Protein 6AJP (pdb70)

CATH classification: 3.40.470.10

B-factor: mean 21.88, std 8.66, range [8.85, 55.65]

Sequence (206 aa):
AGAQDFVPHTADLAELAAAAGECRGCGLYRDATQAVFGAGGRSARIMMIGEQPGDKEDLAGLPFVGPAGRLLDRALEAADIDRDALYVTNAVKHFKFTRAAGGKRRIHKTPSRTEVVACRPWLIAEMTSVEPDVVVLLGATAAKALLGNDFRVTQHRGEVLHVDDVPGDPALVATVHPSSLLRGPKEERESAFAGLVDDLRVAADV

InterPro domains:
  IPR005122 Uracil-DNA glycosylase-like [PF03167] (38-202)
  IPR005122 Uracil-DNA glycosylase-like [SM00986] (38-202)
  IPR005273 Uracil-DNA glycosylase family 4 [TIGR00758] (24-192)
  IPR005273 Uracil-DNA glycosylase family 4 [TIGR03914] (10-203)
  IPR036895 Uracil-DNA glycosylase-like domain superfamily [G3DSA:3.40.470.10] (13-208)
  IPR036895 Uracil-DNA glycosylase-like domain superfamily [SSF52141] (13-207)
  IPR051536 Uracil-DNA glycosylase family, Type-4/5 [PTHR33693] (11-205)

Radius of gyration: 15.94 Å; Cα contacts (8 Å, |Δi|>4): 419; chains: 1; bounding box: 37×35×48 Å

Organism: Mycolicibacterium smegmatis (strain ATCC 700084 / mc(2)155) (NCBI:txid246196)

Nearest PDB structures (foldseek):
  8iip-assembly1_A  TM=1.004E+00  e=6.681E-43  Mycolicibacterium smegmatis MC2 155
  8iin-assembly1_A  TM=1.004E+00  e=6.681E-43  Mycolicibacterium smegmatis MC2 155
  8iit-assembly1_A  TM=1.004E+00  e=2.772E-42  Mycolicibacterium smegmatis MC2 155
  8iir-assembly1_A  TM=1.004E+00  e=3.551E-42  Mycolicibacterium smegmatis MC2 155
  6ajs-assembly1_A  TM=1.004E+00  e=9.555E-42  Mycolicibacterium smegmatis MC2 155

Solvent-accessible surface area: 10103 Å² total; per-residue (Å²): 130,33,1,102,143,58,22,46,196,56,34,61,24,73,96,0,36,68,22,1,46,127,14,144,18,36,47,19,62,176,114,12,80,71,16,1,13,16,34,42,36,119,116,8,110,6,0,0,0,0,26,19,1,21,25,112,17,0,116,53,25,93,1,13,56,2,61,17,1,148,14,0,57,131,0,2,135,59,10,137,17,90,68,131,59,2,0,3,1,4,0,1,4,19,3,34,53,63,156,65,112,81,40,195,131,18,80,92,97,91,8,48,80,107,27,6,62,12,13,68,17,2,0,60,14,0,3,69,5,5,136,11,75,0,0,0,0,0,8,52,18,0,0,43,3,15,33,29,86,105,26,118,15,118,117,62,74,44,72,73,36,102,42,148,123,9,43,77,82,5,3,0,0,0,0,26,32,0,45,67,5,74,186,46,82,124,120,115,65,97,66,35,31,53,19,0,18,64,5,0,103,43,0,29,117,85

Structure (mmCIF, N/CA/C/O backbone):
data_6AJP
#
_entry.id   6AJP
#
_cell.length_a   36.436
_cell.length_b   51.209
_cell.length_c   54.533
_cell.angle_alpha   90.00
_cell.angle_beta   104.98
_cell.angle_gamma   90.00
#
_symmetry.space_group_name_H-M   'P 1 21 1'
#
loop_
_entity.id
_entity.type
_entity.pdbx_description
1 polymer 'Uracil DNA glycosylase superfamily protein'
2 non-polymer "2'-DEOXYURIDINE-5'-MONOPHOSPHATE"
3 non-polymer 'IRON/SULFUR CLUSTER'
4 water water
#
loop_
_atom_site.group_PDB
_atom_site.id
_atom_site.type_symbol
_atom_site.label_atom_id
_atom_site.label_alt_id
_atom_site.label_comp_id
_atom_site.label_asym_id
_atom_site.label_entity_id
_atom_site.label_seq_id
_atom_site.pdbx_PDB_ins_code
_atom_site.Cartn_x
_atom_site.Cartn_y
_atom_site.Cartn_z
_atom_site.occupancy
_atom_site.B_iso_or_equiv
_atom_site.auth_seq_id
_atom_site.auth_comp_id
_atom_site.auth_asym_id
_atom_site.auth_atom_id
_atom_site.pdbx_PDB_model_num
ATOM 1 N N . ALA A 1 22 ? -16.268 5.448 -27.815 1.00 29.78 2 ALA A N 1
ATOM 2 C CA . ALA A 1 22 ? -16.435 5.619 -26.367 1.00 20.68 2 ALA A CA 1
ATOM 3 C C . ALA A 1 22 ? -15.578 4.652 -25.533 1.00 20.54 2 ALA A C 1
ATOM 4 O O . ALA A 1 22 ? -15.646 3.426 -25.696 1.00 21.00 2 ALA A O 1
ATOM 10 N N . GLY A 1 23 ? -14.796 5.219 -24.624 1.00 16.41 3 GLY A N 1
ATOM 11 C CA . GLY A 1 23 ? -14.035 4.396 -23.696 1.00 14.39 3 GLY A CA 1
ATOM 12 C C . GLY A 1 23 ? -13.142 3.406 -24.395 1.00 14.99 3 GLY A C 1
ATOM 13 O O . GLY A 1 23 ? -12.402 3.745 -25.326 1.00 15.98 3 GLY A O 1
ATOM 17 N N . ALA A 1 24 ? -13.158 2.162 -23.901 1.00 14.25 4 ALA A N 1
ATOM 18 C CA . ALA A 1 24 ? -12.283 1.120 -24.411 1.00 14.66 4 ALA A CA 1
ATOM 19 C C . ALA A 1 24 ? -12.753 0.511 -25.724 1.00 13.39 4 ALA A C 1
ATOM 20 O O . ALA A 1 24 ? -12.066 -0.348 -26.255 1.00 14.54 4 ALA A O 1
ATOM 27 N N . GLN A 1 25 ? -13.923 0.890 -26.259 1.00 15.14 5 GLN A N 1
ATOM 28 C CA . GLN A 1 25 ? -14.531 0.081 -27.319 1.00 15.53 5 GLN A CA 1
ATOM 29 C C . GLN A 1 25 ? -13.619 -0.163 -28.522 1.00 15.77 5 GLN A C 1
ATOM 30 O O . GLN A 1 25 ? -13.558 -1.284 -29.033 1.00 19.05 5 GLN A O 1
ATOM 44 N N . ASP A 1 26 ? -12.889 0.842 -28.998 1.00 16.19 6 ASP A N 1
ATOM 45 C CA . ASP A 1 26 ? -12.099 0.606 -30.208 1.00 19.04 6 ASP A CA 1
ATOM 46 C C . ASP A 1 26 ? -10.832 -0.183 -29.941 1.00 18.46 6 ASP A C 1
ATOM 47 O O . ASP A 1 26 ? -10.172 -0.622 -30.892 1.00 19.53 6 ASP A O 1
ATOM 56 N N . PHE A 1 27 ? -10.467 -0.369 -28.670 1.00 15.09 7 PHE A N 1
ATOM 57 C CA . PHE A 1 27 ? -9.309 -1.152 -28.295 1.00 14.48 7 PHE A CA 1
ATOM 58 C C . PHE A 1 27 ? -9.629 -2.635 -28.197 1.00 13.99 7 PHE A C 1
ATOM 59 O O . PHE A 1 27 ? -8.705 -3.437 -28.133 1.00 16.27 7 PHE A O 1
ATOM 76 N N . VAL A 1 28 ? -10.913 -3.003 -28.192 1.00 15.27 8 VAL A N 1
ATOM 77 C CA . VAL A 1 28 ? -11.334 -4.398 -28.050 1.00 15.52 8 VAL A CA 1
ATOM 78 C C . VAL A 1 28 ? -11.304 -5.057 -29.424 1.00 16.87 8 VAL A C 1
ATOM 79 O O . VAL A 1 28 ? -12.035 -4.613 -30.320 1.00 20.51 8 VAL A O 1
ATOM 92 N N . PRO A 1 29 ? -10.498 -6.098 -29.629 1.00 18.08 9 PRO A N 1
ATOM 93 C CA . PRO A 1 29 ? -10.475 -6.770 -30.933 1.00 20.96 9 PRO A CA 1
ATOM 94 C C . PRO A 1 29 ? -11.707 -7.634 -31.140 1.00 22.27 9 PRO A C 1
ATOM 95 O O . PRO A 1 29 ? -12.406 -7.998 -30.193 1.00 23.33 9 PRO A O 1
ATOM 106 N N . HIS A 1 30 ? -11.975 -7.952 -32.413 1.00 26.16 10 HIS A N 1
ATOM 107 C CA . HIS A 1 30 ? -13.091 -8.833 -32.764 1.00 29.34 10 HIS A CA 1
ATOM 108 C C . HIS A 1 30 ? -12.601 -10.272 -32.663 1.00 31.56 10 HIS A C 1
ATOM 109 O O . HIS A 1 30 ? -12.265 -10.938 -33.647 1.00 33.50 10 HIS A O 1
ATOM 123 N N . THR A 1 31 ? -12.526 -10.743 -31.431 1.00 26.07 11 THR A N 1
ATOM 124 C CA . THR A 1 31 ? -12.194 -12.127 -31.152 1.00 24.09 11 THR A CA 1
ATOM 125 C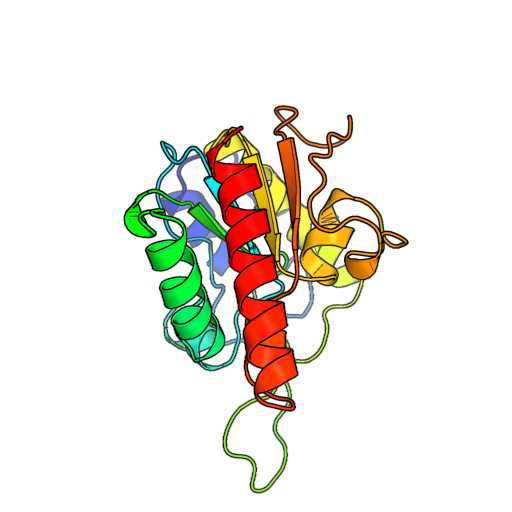 C . THR A 1 31 ? -12.617 -12.406 -29.726 1.00 27.05 11 THR A C 1
ATOM 126 O O . THR A 1 31 ? -12.631 -11.498 -28.883 1.00 28.16 11 THR A O 1
ATOM 137 N N . ALA A 1 32 ? -12.935 -13.666 -29.459 1.00 24.88 12 ALA A N 1
ATOM 138 C CA . ALA A 1 32 ? -13.270 -14.126 -28.113 1.00 18.31 12 ALA A CA 1
ATOM 139 C C . ALA A 1 32 ? -12.141 -14.893 -27.440 1.00 22.15 12 ALA A C 1
ATOM 140 O O . ALA A 1 32 ? -12.303 -15.338 -26.299 1.00 22.66 12 ALA A O 1
ATOM 147 N N . ASP A 1 33 ? -10.991 -15.064 -28.101 1.00 18.99 13 ASP A N 1
ATOM 148 C CA . ASP A 1 33 ? -9.854 -15.723 -27.489 1.00 21.81 13 ASP A CA 1
ATOM 149 C C . ASP A 1 33 ? -9.384 -14.858 -26.321 1.00 19.16 13 ASP A C 1
ATOM 150 O O . ASP A 1 33 ? -9.087 -13.667 -26.488 1.00 18.04 13 ASP A O 1
ATOM 159 N N . LEU A 1 34 ? -9.353 -15.447 -25.129 1.00 19.61 14 LEU A N 1
ATOM 160 C CA . LEU A 1 34 ? -9.025 -14.671 -23.943 1.00 18.84 14 LEU A CA 1
ATOM 161 C C . LEU A 1 34 ? -7.574 -14.234 -23.971 1.00 19.28 14 LEU A C 1
ATOM 162 O O . LEU A 1 34 ? -7.233 -13.166 -23.446 1.00 17.35 14 LEU A O 1
ATOM 178 N N . ALA A 1 35 ? -6.696 -15.045 -24.557 1.00 21.02 15 ALA A N 1
ATOM 179 C CA . ALA A 1 35 ? -5.304 -14.640 -24.671 1.00 19.97 15 ALA A CA 1
ATOM 180 C C . ALA A 1 35 ? -5.160 -13.416 -25.567 1.00 17.57 15 ALA A C 1
ATOM 181 O O . ALA A 1 35 ? -4.403 -12.496 -25.238 1.00 19.21 15 ALA A O 1
ATOM 188 N N . GLU A 1 36 ? -5.868 -13.383 -26.685 1.00 18.38 16 GLU A N 1
ATOM 189 C CA . GLU A 1 36 ? -5.819 -12.221 -27.563 1.00 18.69 16 GLU A CA 1
ATOM 190 C C . GLU A 1 36 ? -6.485 -11.014 -26.921 1.00 18.45 16 GLU A C 1
ATOM 191 O O . GLU A 1 36 ? -6.015 -9.875 -27.076 1.00 18.63 16 GLU A O 1
ATOM 203 N N . LEU A 1 37 ? -7.603 -11.230 -26.216 1.00 16.16 17 LEU A N 1
ATOM 204 C CA . LEU A 1 37 ? -8.260 -10.116 -25.540 1.00 15.84 17 LEU A CA 1
ATOM 205 C C . LEU A 1 37 ? -7.339 -9.540 -24.494 1.00 13.46 17 LEU A C 1
ATOM 206 O O . LEU A 1 37 ? -7.186 -8.323 -24.397 1.00 14.40 17 LEU A O 1
ATOM 222 N N . ALA A 1 38 ? -6.695 -10.396 -23.720 1.00 13.67 18 ALA A N 1
ATOM 223 C CA . ALA A 1 38 ? -5.805 -9.921 -22.664 1.00 15.03 18 ALA A CA 1
ATOM 224 C C . ALA A 1 38 ? -4.614 -9.143 -23.237 1.00 16.63 18 ALA A C 1
ATOM 225 O O . ALA A 1 38 ? -4.239 -8.090 -22.705 1.00 15.65 18 ALA A O 1
ATOM 232 N N . ALA A 1 39 ? -4.034 -9.625 -24.340 1.00 17.30 19 ALA A N 1
ATOM 233 C CA . ALA A 1 39 ? -2.923 -8.902 -24.952 1.00 16.19 19 ALA A CA 1
ATOM 234 C C . ALA A 1 39 ? -3.375 -7.542 -25.463 1.00 17.33 19 ALA A C 1
ATOM 235 O O . ALA A 1 39 ? -2.658 -6.538 -25.321 1.00 18.17 19 ALA A O 1
ATOM 242 N N . ALA A 1 40 ? -4.569 -7.477 -26.047 1.00 15.55 20 ALA A N 1
ATOM 243 C CA . ALA A 1 40 ? -5.107 -6.210 -26.521 1.00 16.23 20 ALA A CA 1
ATOM 244 C C . ALA A 1 40 ? -5.363 -5.240 -25.365 1.00 15.10 20 ALA A C 1
ATOM 245 O O . ALA A 1 40 ? -5.153 -4.027 -25.509 1.00 15.32 20 ALA A O 1
ATOM 252 N N . ALA A 1 41 ? -5.830 -5.746 -24.205 1.00 14.39 21 ALA A N 1
ATOM 253 C CA . ALA A 1 41 ? -6.090 -4.878 -23.068 1.00 14.86 21 ALA A CA 1
ATOM 254 C C . ALA A 1 41 ? -4.811 -4.245 -22.567 1.00 13.76 21 ALA A C 1
ATOM 255 O O . ALA A 1 41 ? -4.837 -3.136 -22.034 1.00 13.04 21 ALA A O 1
ATOM 262 N N . GLY A 1 42 ? -3.673 -4.920 -22.770 1.00 14.29 22 GLY A N 1
ATOM 263 C CA . GLY A 1 42 ? -2.392 -4.321 -22.448 1.00 15.08 22 GLY A CA 1
ATOM 264 C C . GLY A 1 42 ? -2.122 -3.029 -23.187 1.00 16.05 22 GLY A C 1
ATOM 265 O O . GLY A 1 42 ? -1.395 -2.165 -22.692 1.00 21.18 22 GLY A O 1
ATOM 269 N N . GLU A 1 43 ? -2.716 -2.864 -24.363 1.00 15.17 23 GLU A N 1
ATOM 270 C CA . GLU A 1 43 ? -2.564 -1.672 -25.177 1.00 15.75 23 GLU A CA 1
ATOM 271 C C . GLU A 1 43 ? -3.695 -0.679 -24.995 1.00 15.31 23 GLU A C 1
ATOM 272 O O . GLU A 1 43 ? -3.716 0.336 -25.675 1.00 16.69 23 GLU A O 1
ATOM 284 N N . CYS A 1 44 ? -4.664 -0.947 -24.119 1.00 13.51 24 CYS A N 1
ATOM 285 C CA . CYS A 1 44 ? -5.815 -0.073 -23.985 1.0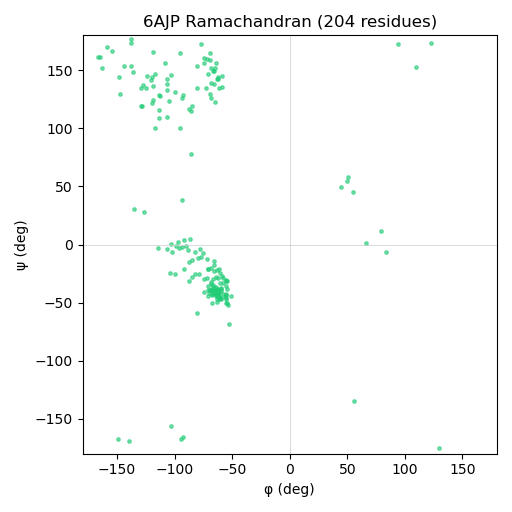0 12.55 24 CYS A CA 1
ATOM 286 C C . CYS A 1 44 ? -5.420 1.273 -23.386 1.00 12.44 24 CYS A C 1
ATOM 287 O O . CYS A 1 44 ? -4.636 1.357 -22.440 1.00 13.92 24 CYS A O 1
ATOM 294 N N . ARG A 1 45 ? -6.017 2.337 -23.936 1.00 11.65 25 ARG A N 1
ATOM 295 C CA . ARG A 1 45 ? -5.930 3.676 -23.385 1.00 13.95 25 ARG A CA 1
ATOM 296 C C . ARG A 1 45 ? -7.335 4.252 -23.193 1.00 15.82 25 ARG A C 1
ATOM 297 O O . ARG A 1 45 ? -7.530 5.474 -23.245 1.00 16.72 25 ARG A O 1
ATOM 318 N N . GLY A 1 46 ? -8.330 3.384 -22.981 1.00 13.00 26 GLY A N 1
ATOM 319 C CA . GLY A 1 46 ? -9.730 3.777 -22.953 1.00 15.35 26 GLY A CA 1
ATOM 320 C C . GLY A 1 46 ? -10.094 4.782 -21.883 1.00 14.00 26 GLY A C 1
ATOM 321 O O . GLY A 1 46 ? -11.130 5.452 -22.009 1.00 17.20 26 GLY A O 1
ATOM 325 N N . CYS A 1 47 ? -9.326 4.848 -20.808 1.00 13.08 27 CYS A N 1
ATOM 326 C CA . CYS A 1 47 ? -9.425 5.893 -19.797 1.00 13.39 27 CYS A CA 1
ATOM 327 C C . CYS A 1 47 ? -8.005 6.284 -19.370 1.00 14.27 27 CYS A C 1
ATOM 328 O O . CYS A 1 47 ? -7.013 5.876 -19.985 1.00 16.14 27 CYS A O 1
ATOM 335 N N . GLY A 1 48 ? -7.909 7.061 -18.308 1.00 14.49 28 GLY A N 1
ATOM 336 C CA . GLY A 1 48 ? -6.598 7.537 -17.849 1.00 15.45 28 GLY A CA 1
ATOM 337 C C . GLY A 1 48 ? -5.809 6.537 -17.042 1.00 15.06 28 GLY A C 1
ATOM 338 O O . GLY A 1 48 ? -4.617 6.749 -16.789 1.00 15.16 28 GLY A O 1
ATOM 342 N N . LEU A 1 49 ? -6.432 5.438 -16.627 1.00 13.47 29 LEU A N 1
ATOM 343 C CA . LEU A 1 49 ? -5.822 4.583 -15.608 1.00 13.07 29 LEU A CA 1
ATOM 344 C C . LEU A 1 49 ? -4.614 3.807 -16.108 1.00 13.49 29 LEU A C 1
ATOM 345 O O . LEU A 1 49 ? -3.790 3.390 -15.294 1.00 12.97 29 LEU A O 1
ATOM 361 N N . TYR A 1 50 ? -4.477 3.612 -17.414 1.00 12.92 30 TYR A N 1
ATOM 362 C CA . TYR A 1 50 ? -3.320 2.884 -17.905 1.00 13.47 30 TYR A CA 1
ATOM 363 C C . TYR A 1 50 ? -2.017 3.616 -17.596 1.00 13.94 30 TYR A C 1
ATOM 364 O O . TYR A 1 50 ? -0.956 2.982 -17.564 1.00 14.63 30 TYR A O 1
ATOM 382 N N . ARG A 1 51 ? -2.055 4.935 -17.358 1.00 14.47 31 ARG A N 1
ATOM 383 C CA . ARG A 1 51 ? -0.807 5.698 -17.316 1.00 15.45 31 ARG A CA 1
ATOM 384 C C . ARG A 1 51 ? 0.039 5.310 -16.117 1.00 16.18 31 ARG A C 1
ATOM 385 O O . ARG A 1 51 ? 1.241 5.076 -16.243 1.00 17.79 31 ARG A O 1
ATOM 406 N N . ASP A 1 52 ? -0.539 5.287 -14.941 1.00 14.02 32 ASP A N 1
ATOM 407 C CA . ASP A 1 52 ? 0.240 5.052 -13.739 1.00 15.05 32 ASP A CA 1
ATOM 408 C C . ASP A 1 52 ? 0.319 3.594 -13.340 1.00 15.43 32 ASP A C 1
ATOM 409 O O . ASP A 1 52 ? 1.204 3.230 -12.574 1.00 15.67 32 ASP A O 1
ATOM 418 N N . ALA A 1 53 ? -0.598 2.747 -13.795 1.00 13.41 33 ALA A N 1
ATOM 419 C CA . ALA A 1 53 ? -0.568 1.337 -13.470 1.00 13.27 33 ALA A CA 1
ATOM 420 C C . ALA A 1 53 ? 0.611 0.676 -14.173 1.00 12.43 33 ALA A C 1
ATOM 421 O O . ALA A 1 53 ? 1.130 1.168 -15.183 1.00 16.14 33 ALA A O 1
ATOM 428 N N . THR A 1 54 ? 1.010 -0.471 -13.645 1.00 11.48 34 THR A N 1
ATOM 429 C CA . THR A 1 54 ? 2.122 -1.208 -14.250 1.00 12.10 34 THR A CA 1
ATOM 430 C C . THR A 1 54 ? 1.700 -1.883 -15.535 1.00 14.93 34 THR A C 1
ATOM 431 O O . THR A 1 54 ? 2.454 -1.897 -16.514 1.00 16.00 34 THR A O 1
ATOM 442 N N . GLN A 1 55 ? 0.507 -2.455 -15.558 1.00 12.91 35 GLN A N 1
ATOM 443 C CA . GLN A 1 55 ? 0.027 -3.248 -16.673 1.00 12.02 35 GLN A CA 1
ATOM 444 C C . GLN A 1 55 ? -1.467 -3.444 -16.495 1.00 12.18 35 GLN A C 1
ATOM 445 O O . GLN A 1 55 ? -1.980 -3.280 -15.396 1.00 11.29 35 GLN A O 1
ATOM 459 N N . ALA A 1 56 ? -2.151 -3.809 -17.562 1.00 12.92 36 ALA A N 1
ATOM 460 C CA . ALA A 1 56 ? -3.529 -4.262 -17.424 1.00 10.94 36 ALA A CA 1
ATOM 461 C C . ALA A 1 56 ? -3.556 -5.623 -16.750 1.00 12.51 36 ALA A C 1
ATOM 462 O O . ALA A 1 56 ? -2.655 -6.446 -16.940 1.00 15.46 36 ALA A O 1
ATOM 469 N N . VAL A 1 57 ? -4.595 -5.873 -15.971 1.00 11.52 37 VAL A N 1
ATOM 470 C CA . VAL A 1 57 ? -4.811 -7.166 -15.351 1.00 11.99 37 VAL A CA 1
ATOM 471 C C . VAL A 1 57 ? -6.118 -7.696 -15.920 1.00 11.05 37 VAL A C 1
ATOM 472 O O . VAL A 1 57 ? -7.217 -7.264 -15.526 1.00 11.26 37 VAL A O 1
ATOM 485 N N . PHE A 1 58 ? -6.018 -8.583 -16.889 1.00 11.06 38 PHE A N 1
ATOM 486 C CA . PHE A 1 58 ? -7.183 -9.220 -17.456 1.00 12.83 38 PHE A CA 1
ATOM 487 C C . PHE A 1 58 ? -7.695 -10.307 -16.529 1.00 12.57 38 PHE A C 1
ATOM 488 O O . PHE A 1 58 ? -7.077 -10.683 -15.547 1.00 14.24 38 PHE A O 1
ATOM 505 N N . GLY A 1 59 ? -8.855 -10.856 -16.869 1.00 14.32 39 GLY A N 1
ATOM 506 C CA . GLY A 1 59 ? -9.375 -11.963 -16.107 1.00 13.35 39 GLY A CA 1
ATOM 507 C C . GLY A 1 59 ? -8.559 -13.224 -16.289 1.00 13.78 39 GLY A C 1
ATOM 508 O O . GLY A 1 59 ? -7.722 -13.319 -17.200 1.00 15.98 39 GLY A O 1
ATOM 512 N N . ALA A 1 60 ? -8.782 -14.178 -15.380 1.00 14.11 40 ALA A N 1
ATOM 513 C CA . ALA A 1 60 ? -8.058 -15.439 -15.317 1.00 16.38 40 ALA A CA 1
ATOM 514 C C . ALA A 1 60 ? -9.047 -16.588 -15.254 1.00 15.06 40 ALA A C 1
ATOM 515 O O . ALA A 1 60 ? -10.008 -16.559 -14.477 1.00 13.80 40 ALA A O 1
ATOM 522 N N . GLY A 1 61 ? -8.784 -17.611 -16.050 1.00 16.96 41 GLY A N 1
ATOM 523 C CA . GLY A 1 61 ? -9.649 -18.749 -16.212 1.00 17.53 41 GLY A CA 1
ATOM 524 C C . GLY A 1 61 ? -9.897 -19.007 -17.672 1.00 17.64 41 GLY A C 1
ATOM 525 O O . GLY A 1 61 ? -9.363 -18.338 -18.558 1.00 19.81 41 GLY A O 1
ATOM 529 N N . GLY A 1 62 ? -10.767 -19.982 -17.931 1.00 16.84 42 GLY A N 1
ATOM 530 C CA . GLY A 1 62 ? -11.051 -20.415 -19.277 1.00 20.08 42 GLY A CA 1
ATOM 531 C C . GLY A 1 62 ? -12.499 -20.232 -19.698 1.00 17.37 42 GLY A C 1
ATOM 532 O O . GLY A 1 62 ? -13.409 -20.015 -18.879 1.00 17.07 42 GLY A O 1
ATOM 536 N N . ARG A 1 63 ? -12.718 -20.344 -20.998 1.00 16.83 43 ARG A N 1
ATOM 537 C CA . ARG A 1 63 ? -14.020 -20.064 -21.559 1.00 16.99 43 ARG A CA 1
ATOM 538 C C . ARG A 1 63 ? -15.065 -21.152 -21.305 1.00 16.34 43 ARG A C 1
ATOM 539 O O . ARG A 1 63 ? -16.249 -20.927 -21.615 1.00 19.32 43 ARG A O 1
ATOM 560 N N . SER A 1 64 ? -14.667 -22.285 -20.738 1.00 17.26 44 SER A N 1
ATOM 561 C CA . SER A 1 64 ? -15.644 -23.290 -20.334 1.00 21.92 44 SER A CA 1
ATOM 562 C C . SER A 1 64 ? -16.267 -22.979 -18.988 1.00 20.83 44 SER A C 1
ATOM 563 O O . SER A 1 64 ? -17.200 -23.670 -18.580 1.00 21.34 44 SER A O 1
ATOM 571 N N . ALA A 1 65 ? -15.783 -21.961 -18.290 1.00 17.19 45 ALA A N 1
ATOM 572 C CA . ALA A 1 65 ? -16.276 -21.671 -16.955 1.00 16.25 45 ALA A CA 1
ATOM 573 C C . ALA A 1 65 ? -17.773 -21.395 -16.974 1.00 15.06 45 ALA A C 1
ATOM 574 O O . ALA A 1 65 ? -18.287 -20.675 -17.823 1.00 16.96 45 ALA A O 1
ATOM 581 N N . ARG A 1 66 ? -18.455 -21.989 -16.003 1.00 15.05 46 ARG A N 1
ATOM 582 C CA . ARG A 1 66 ? -19.872 -21.743 -15.775 1.00 16.77 46 ARG A CA 1
ATOM 583 C C . ARG A 1 66 ? -20.118 -20.514 -14.907 1.00 15.91 46 ARG A C 1
ATOM 584 O O . ARG A 1 66 ? -21.195 -19.893 -15.008 1.00 14.43 46 ARG A O 1
ATOM 605 N N . ILE A 1 67 ? -19.176 -20.183 -14.034 1.00 14.42 47 ILE A N 1
ATOM 606 C CA . ILE A 1 67 ? -19.324 -19.115 -13.063 1.00 13.13 47 ILE A CA 1
ATOM 607 C C . ILE A 1 67 ? -18.252 -18.086 -13.362 1.00 13.10 47 ILE A C 1
ATOM 608 O O . ILE A 1 67 ? -17.063 -18.433 -13.424 1.00 13.87 47 ILE A O 1
ATOM 624 N N . MET A 1 68 ? -18.665 -16.844 -13.573 1.00 12.66 48 MET A N 1
ATOM 625 C CA . MET A 1 68 ? -17.760 -15.722 -13.683 1.00 12.68 48 MET A CA 1
ATOM 626 C C . MET A 1 68 ? -17.874 -14.907 -12.422 1.00 13.01 48 MET A C 1
ATOM 627 O O . MET A 1 68 ? -18.971 -14.742 -11.898 1.00 13.64 48 MET A O 1
ATOM 641 N N . MET A 1 69 ? -16.768 -14.377 -11.934 1.00 12.16 49 MET A N 1
ATOM 642 C CA . MET A 1 69 ? -16.772 -13.557 -10.747 1.00 13.11 49 MET A CA 1
ATOM 643 C C . MET A 1 69 ? -16.060 -12.266 -11.106 1.00 12.35 49 MET A C 1
ATOM 644 O O . MET A 1 69 ? -15.015 -12.306 -11.772 1.00 13.29 49 MET A O 1
ATOM 658 N N . ILE A 1 70 ? -16.611 -11.130 -10.670 1.00 11.62 50 ILE A N 1
ATOM 659 C CA . ILE A 1 70 ? -16.114 -9.797 -11.024 1.00 10.38 50 ILE A CA 1
ATOM 660 C C . ILE A 1 70 ? -15.908 -8.980 -9.758 1.00 9.90 50 ILE A C 1
ATOM 661 O O . ILE A 1 70 ? -16.882 -8.719 -9.031 1.00 10.90 50 ILE A O 1
ATOM 677 N N . GLY A 1 71 ? -14.674 -8.559 -9.509 1.00 10.59 51 GLY A N 1
ATOM 678 C CA . GLY A 1 71 ? -14.350 -7.566 -8.502 1.00 10.17 51 GLY A CA 1
ATOM 679 C C . GLY A 1 71 ? -14.304 -6.157 -9.054 1.00 8.89 51 GLY A C 1
ATOM 680 O O . GLY A 1 71 ? -14.759 -5.872 -10.154 1.00 10.14 51 GLY A O 1
ATOM 684 N N . GLU A 1 72 ? -13.725 -5.251 -8.258 1.00 9.37 52 GLU A N 1
ATOM 685 C CA . GLU A 1 72 ? -13.661 -3.850 -8.627 1.00 9.21 52 GLU A CA 1
ATOM 686 C C . GLU A 1 72 ? -12.515 -3.567 -9.603 1.00 10.13 52 GLU A C 1
ATOM 687 O O . GLU A 1 72 ? -12.740 -3.021 -10.690 1.00 9.86 52 GLU A O 1
ATOM 699 N N . GLN A 1 73 ? -11.277 -3.868 -9.192 1.00 10.00 53 GLN A N 1
ATOM 700 C CA . GLN A 1 73 ? -10.065 -3.545 -9.928 1.00 11.12 53 GLN A CA 1
ATOM 701 C C . GLN A 1 73 ? -8.933 -4.365 -9.353 1.00 11.47 53 GLN A C 1
ATOM 702 O O . GLN A 1 73 ? -9.011 -4.811 -8.204 1.00 11.96 53 GLN A O 1
ATOM 716 N N . PRO A 1 74 ? -7.832 -4.518 -10.088 1.00 12.05 54 PRO A N 1
ATOM 717 C CA . PRO A 1 74 ? -6.634 -5.079 -9.463 1.00 11.81 54 PRO A CA 1
ATOM 718 C C . PRO A 1 74 ? -6.144 -4.172 -8.357 1.00 12.36 54 PRO A C 1
ATOM 719 O O . PRO A 1 74 ? -6.245 -2.954 -8.457 1.00 14.39 54 PRO A O 1
ATOM 730 N N . GLY A 1 75 ? -5.653 -4.763 -7.270 1.00 13.29 55 GLY A N 1
ATOM 731 C CA . GLY A 1 75 ? -4.958 -4.017 -6.247 1.00 12.56 55 GLY A CA 1
ATOM 732 C C . GLY A 1 75 ? -3.451 -4.028 -6.465 1.00 12.87 55 GLY A C 1
ATOM 733 O O . GLY A 1 75 ? -2.947 -4.367 -7.532 1.00 12.23 55 GLY A O 1
ATOM 737 N N . ASP A 1 76 ? -2.728 -3.598 -5.426 1.00 14.02 56 ASP A N 1
ATOM 738 C CA . ASP A 1 76 ? -1.270 -3.497 -5.485 1.00 14.05 56 ASP A CA 1
ATOM 739 C C . ASP A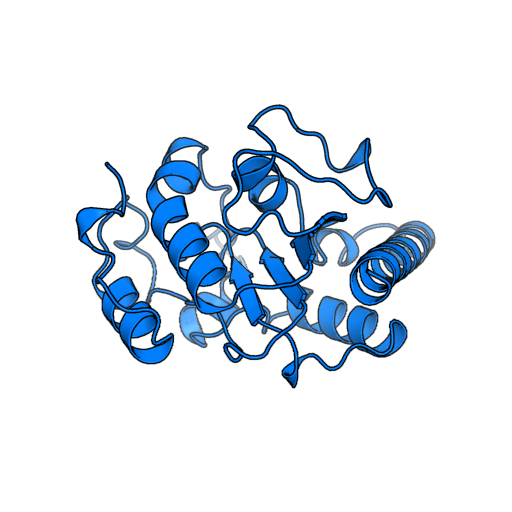 1 76 ? -0.633 -4.819 -5.918 1.00 13.37 56 ASP A C 1
ATOM 740 O O . ASP A 1 76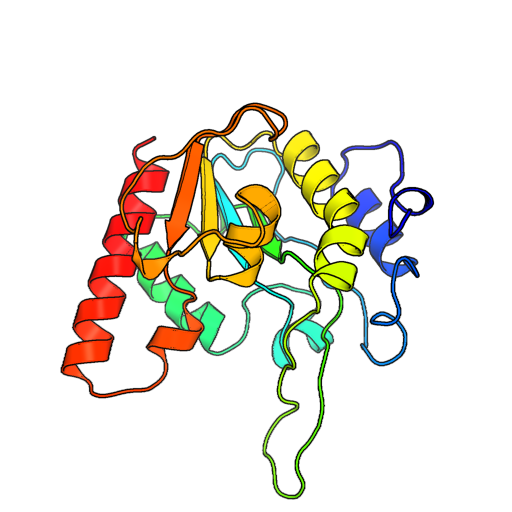 ? 0.194 -4.865 -6.847 1.00 14.71 56 ASP A O 1
ATOM 749 N N . LYS A 1 77 ? -0.986 -5.911 -5.249 1.00 14.40 57 LYS A N 1
ATOM 750 C CA . LYS A 1 77 ? -0.402 -7.203 -5.594 1.00 14.93 57 LYS A CA 1
ATOM 751 C C . LYS A 1 77 ? -0.746 -7.614 -7.021 1.00 12.98 57 LYS A C 1
ATOM 752 O O . LYS A 1 77 ? 0.102 -8.146 -7.744 1.00 13.10 57 LYS A O 1
ATOM 771 N N . GLU A 1 78 ? -2.005 -7.422 -7.428 1.00 11.14 58 GLU A N 1
ATOM 772 C CA . GLU A 1 78 ? -2.451 -7.851 -8.749 1.00 11.37 58 GLU A CA 1
ATOM 773 C C . GLU A 1 78 ? -1.795 -7.048 -9.851 1.00 9.98 58 GLU A C 1
ATOM 774 O O . GLU A 1 78 ? -1.441 -7.611 -10.885 1.00 11.31 58 GLU A O 1
ATOM 786 N N . ASP A 1 79 ? -1.622 -5.744 -9.636 1.00 10.57 59 ASP A N 1
ATOM 787 C CA . ASP A 1 79 ? -0.970 -4.875 -10.604 1.00 10.77 59 ASP A CA 1
ATOM 788 C C . ASP A 1 79 ? 0.420 -5.373 -10.992 1.00 12.03 59 ASP A C 1
ATOM 789 O O . ASP A 1 79 ? 0.826 -5.218 -12.144 1.00 12.08 59 ASP A O 1
ATOM 798 N N . LEU A 1 80 ? 1.121 -6.033 -10.074 1.00 11.42 60 LEU A N 1
ATOM 799 C CA . LEU A 1 80 ? 2.459 -6.535 -10.346 1.00 11.36 60 LEU A CA 1
ATOM 800 C C . LEU A 1 80 ? 2.467 -8.014 -10.675 1.00 13.22 60 LEU A C 1
ATOM 801 O O . LEU A 1 80 ? 3.347 -8.451 -11.429 1.00 13.96 60 LEU A O 1
ATOM 817 N N . ALA A 1 81 ? 1.489 -8.793 -10.209 1.00 11.80 61 ALA A N 1
ATOM 818 C CA . ALA A 1 81 ? 1.401 -10.207 -10.555 1.00 12.27 61 ALA A CA 1
ATOM 819 C C . ALA A 1 81 ? 0.812 -10.442 -11.933 1.00 13.51 61 ALA A C 1
ATOM 820 O O . ALA A 1 81 ? 1.054 -11.500 -12.528 1.00 13.72 61 ALA A O 1
ATOM 827 N N . GLY A 1 82 ? 0.003 -9.504 -12.430 1.00 12.34 62 GLY A N 1
ATOM 828 C CA . GLY A 1 82 ? -0.659 -9.706 -13.700 1.00 14.51 62 GLY A CA 1
ATOM 829 C C . GLY A 1 82 ? -1.871 -10.594 -13.639 1.00 13.58 62 GLY A C 1
ATOM 830 O O . GLY A 1 82 ? -2.348 -11.024 -14.689 1.00 16.12 62 GLY A O 1
ATOM 834 N N . LEU A 1 83 ? -2.352 -10.906 -12.443 1.00 12.34 63 LEU A N 1
ATOM 835 C CA . LEU A 1 83 ? -3.442 -11.837 -12.197 1.00 13.25 63 LEU A CA 1
ATOM 836 C C . LEU A 1 83 ? -4.375 -11.235 -11.153 1.00 12.26 63 LEU A C 1
ATOM 837 O O . LEU A 1 83 ? -3.931 -10.489 -10.274 1.00 12.25 63 LEU A O 1
ATOM 853 N N . PRO A 1 84 ? -5.676 -11.541 -11.225 1.00 12.22 64 PRO A N 1
ATOM 854 C CA . PRO A 1 84 ? -6.636 -11.034 -10.248 1.00 10.91 64 PRO A CA 1
ATOM 855 C C . PRO A 1 84 ? -6.622 -11.837 -8.955 1.00 11.47 64 PRO A C 1
ATOM 856 O O . PRO A 1 84 ? -6.273 -13.019 -8.918 1.00 13.20 64 PRO A O 1
ATOM 867 N N . PHE A 1 85 ? -7.014 -11.170 -7.888 1.00 13.12 65 PHE A N 1
ATOM 868 C CA . PHE A 1 85 ? -7.287 -11.797 -6.606 1.00 11.84 65 PHE A CA 1
ATOM 869 C C . PHE A 1 85 ? -6.145 -12.706 -6.124 1.00 13.23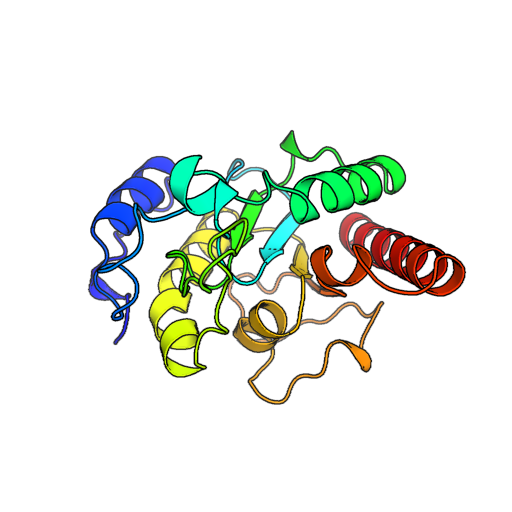 65 PHE A C 1
ATOM 870 O O . PHE A 1 85 ? -6.316 -13.904 -5.860 1.00 15.07 65 PHE A O 1
ATOM 887 N N . VAL A 1 86 ? -4.962 -12.106 -5.993 1.00 13.18 66 VAL A N 1
ATOM 888 C CA . VAL A 1 86 ? -3.783 -12.806 -5.491 1.00 14.29 66 VAL A CA 1
ATOM 889 C C . VAL A 1 86 ? -3.302 -12.256 -4.161 1.00 16.86 66 VAL A C 1
ATOM 890 O O . VAL A 1 86 ? -2.296 -12.767 -3.623 1.00 20.71 66 VAL A O 1
ATOM 903 N N . GLY A 1 87 ? -3.917 -11.221 -3.628 1.00 14.14 67 GLY A N 1
ATOM 904 C CA . GLY A 1 87 ? -3.500 -10.650 -2.372 1.00 15.53 67 GLY A CA 1
ATOM 905 C C . GLY A 1 87 ? -4.434 -11.075 -1.255 1.00 14.99 67 GLY A C 1
ATOM 906 O O . GLY A 1 87 ? -5.100 -12.108 -1.341 1.00 16.09 67 GLY A O 1
ATOM 910 N N . PRO A 1 88 ? -4.500 -10.285 -0.186 1.00 17.04 68 PRO A N 1
ATOM 911 C CA . PRO A 1 88 ? -5.299 -10.696 0.987 1.00 18.11 68 PRO A CA 1
ATOM 912 C C . PRO A 1 88 ? -6.757 -10.985 0.660 1.00 17.13 68 PRO A C 1
ATOM 913 O O . PRO A 1 88 ? -7.331 -11.966 1.156 1.00 17.16 68 PRO A O 1
ATOM 924 N N . ALA A 1 89 ? -7.399 -10.128 -0.129 1.00 15.95 69 ALA A N 1
ATOM 925 C CA . ALA A 1 89 ? -8.792 -10.388 -0.478 1.00 15.91 69 ALA A CA 1
ATOM 926 C C . ALA A 1 89 ? -8.924 -11.695 -1.254 1.00 16.31 69 ALA A C 1
ATOM 927 O O . ALA A 1 89 ? -9.886 -12.436 -1.065 1.00 15.65 69 ALA A O 1
ATOM 934 N N . GLY A 1 90 ? -7.972 -11.992 -2.140 1.00 13.94 70 GLY A N 1
ATOM 935 C CA . GLY A 1 90 ? -8.022 -13.237 -2.873 1.00 13.60 70 GLY A CA 1
ATOM 936 C C . GLY A 1 90 ? -7.839 -14.464 -1.989 1.00 18.39 70 GLY A C 1
ATOM 937 O O . GLY A 1 90 ? -8.434 -15.515 -2.246 1.00 15.81 70 GLY A O 1
ATOM 941 N N . ARG A 1 91 ? -7.003 -14.359 -0.947 1.00 15.39 71 ARG A N 1
ATOM 942 C CA . ARG A 1 91 ? -6.872 -15.493 -0.027 1.00 15.35 71 ARG A CA 1
ATOM 943 C C . ARG A 1 91 ? -8.156 -15.728 0.750 1.00 15.57 71 ARG A C 1
ATOM 944 O O . ARG A 1 91 ? -8.544 -16.880 0.979 1.00 16.37 71 ARG A O 1
ATOM 965 N N . LEU A 1 92 ? -8.833 -14.668 1.148 1.00 15.85 72 LEU A N 1
ATOM 966 C CA . LEU A 1 92 ? -10.119 -14.847 1.800 1.00 15.38 72 LEU A CA 1
ATOM 967 C C . LEU A 1 92 ? -11.153 -15.409 0.825 1.00 14.38 72 LEU A C 1
ATOM 968 O O . LEU A 1 92 ? -11.934 -16.302 1.178 1.00 15.18 72 LEU A O 1
ATOM 984 N N . LEU A 1 93 ? -11.180 -14.885 -0.402 1.00 14.08 73 LEU A N 1
ATOM 985 C CA . LEU A 1 93 ? -12.060 -15.439 -1.418 1.00 14.69 73 LEU A CA 1
ATOM 986 C C . LEU A 1 93 ? -11.816 -16.923 -1.599 1.00 13.94 73 LEU A C 1
ATOM 987 O O . LEU A 1 93 ? -12.776 -17.699 -1.710 1.00 15.83 73 LEU A O 1
ATOM 1003 N N . ASP A 1 94 ? -10.537 -17.339 -1.640 1.00 14.55 74 ASP A N 1
ATOM 1004 C CA . ASP A 1 94 ? -10.197 -18.753 -1.787 1.00 15.06 74 ASP A CA 1
ATOM 1005 C C . ASP A 1 94 ? -10.804 -19.570 -0.670 1.00 15.28 74 ASP A C 1
ATOM 1006 O O . ASP A 1 94 ? -11.326 -20.660 -0.901 1.00 16.62 74 ASP A O 1
ATOM 1015 N N . ARG A 1 95 ? -10.732 -19.060 0.555 1.00 15.23 75 ARG A N 1
ATOM 1016 C CA . ARG A 1 95 ? -11.289 -19.788 1.682 1.00 16.21 75 ARG A CA 1
ATOM 1017 C C . ARG A 1 95 ? -12.808 -19.925 1.549 1.00 17.75 75 ARG A C 1
ATOM 1018 O O . ARG A 1 95 ? -13.377 -20.978 1.854 1.00 18.50 75 ARG A O 1
ATOM 1039 N N . ALA A 1 96 ? -13.484 -18.870 1.066 1.00 13.75 76 ALA A N 1
ATOM 1040 C CA . ALA A 1 96 ? -14.925 -18.908 0.865 1.00 14.28 76 ALA A CA 1
ATOM 1041 C C . ALA A 1 96 ? -15.280 -19.872 -0.255 1.00 15.37 76 ALA A C 1
ATOM 1042 O O . ALA A 1 96 ? -16.243 -20.634 -0.133 1.00 15.30 76 ALA A O 1
ATOM 1049 N N . LEU A 1 97 ? -14.532 -19.855 -1.362 1.00 14.44 77 LEU A N 1
ATOM 1050 C CA . LEU A 1 97 ? -14.799 -20.771 -2.471 1.00 15.99 77 LEU A CA 1
ATOM 1051 C C . LEU A 1 97 ? -14.659 -22.208 -2.013 1.00 18.29 77 LEU A C 1
ATOM 1052 O O . LEU A 1 97 ? -15.484 -23.075 -2.336 1.00 19.06 77 LEU A O 1
ATOM 1068 N N . GLU A 1 98 ? -13.583 -22.493 -1.288 1.00 18.45 78 GLU A N 1
ATOM 1069 C CA . GLU A 1 98 ? -13.348 -23.859 -0.866 1.00 20.64 78 GLU A CA 1
ATOM 1070 C C . GLU A 1 98 ? -14.479 -24.317 0.047 1.00 22.15 78 GLU A C 1
ATOM 1071 O O . GLU A 1 98 ? -15.007 -25.420 -0.117 1.00 22.46 78 GLU A O 1
ATOM 1083 N N . ALA A 1 99 ? -14.958 -23.431 0.923 1.00 19.24 79 ALA A N 1
ATOM 1084 C CA . ALA A 1 99 ? -16.084 -23.760 1.786 1.00 24.27 79 ALA A CA 1
ATOM 1085 C C . ALA A 1 99 ? -17.380 -23.949 0.998 1.00 22.90 79 ALA A C 1
ATOM 1086 O O . ALA A 1 99 ? -18.274 -24.682 1.438 1.00 25.69 79 ALA A O 1
ATOM 1093 N N . ALA A 1 100 ? -17.527 -23.270 -0.135 1.00 21.42 80 ALA A N 1
ATOM 1094 C CA . ALA A 1 100 ? -18.699 -23.440 -0.988 1.00 19.90 80 ALA A CA 1
ATOM 1095 C C . ALA A 1 100 ? -18.525 -24.592 -1.966 1.00 22.92 80 ALA A C 1
ATOM 1096 O O . ALA A 1 100 ? -19.380 -24.777 -2.837 1.00 25.43 80 ALA A O 1
ATOM 1103 N N . ASP A 1 101 ? -17.428 -25.333 -1.875 1.00 20.76 81 ASP A N 1
ATOM 1104 C CA . ASP A 1 101 ? -17.100 -26.419 -2.798 1.00 23.82 81 ASP A CA 1
ATOM 1105 C C . ASP A 1 101 ? -17.087 -25.950 -4.248 1.00 25.45 81 ASP A C 1
ATOM 1106 O O . ASP A 1 101 ? -17.603 -26.614 -5.151 1.00 29.53 81 ASP A O 1
ATOM 1115 N N . ILE A 1 102 ? -16.464 -24.797 -4.468 1.00 23.28 82 ILE A N 1
ATOM 1116 C CA . ILE A 1 102 ? -16.238 -24.256 -5.805 1.00 23.85 82 ILE A CA 1
ATOM 1117 C C . ILE A 1 102 ? -14.743 -24.288 -6.063 1.00 21.01 82 ILE A C 1
ATOM 1118 O O . ILE A 1 102 ? -13.956 -23.762 -5.266 1.00 22.49 82 ILE A O 1
ATOM 1134 N N . ASP A 1 103 ? -14.367 -24.867 -7.184 1.00 24.58 83 ASP A N 1
ATOM 1135 C CA . ASP A 1 103 ? -12.978 -24.975 -7.600 1.00 25.22 83 ASP A CA 1
ATOM 1136 C C . ASP A 1 103 ? -12.608 -23.693 -8.341 1.00 23.58 83 ASP A C 1
ATOM 1137 O O . ASP A 1 103 ? -13.154 -23.405 -9.413 1.00 22.67 83 ASP A O 1
ATOM 1146 N N . ARG A 1 104 ? -11.686 -22.918 -7.762 1.00 23.05 84 ARG A N 1
ATOM 1147 C CA . ARG A 1 104 ? -11.294 -21.650 -8.380 1.00 22.46 84 ARG A CA 1
ATOM 1148 C C . ARG A 1 104 ? -10.766 -21.829 -9.802 1.00 22.24 84 ARG A C 1
ATOM 1149 O O . ARG A 1 104 ? -10.968 -20.956 -10.653 1.00 21.62 84 ARG A O 1
ATOM 1170 N N . ASP A 1 105 ? -10.092 -22.940 -10.087 1.00 22.49 85 ASP A N 1
ATOM 1171 C CA . ASP A 1 105 ? -9.601 -23.186 -11.441 1.00 21.30 85 ASP A CA 1
ATOM 1172 C C . ASP A 1 105 ? -10.719 -23.384 -12.456 1.00 25.00 85 ASP A C 1
ATOM 1173 O O . ASP A 1 105 ? -10.448 -23.346 -13.663 1.00 26.73 85 ASP A O 1
ATOM 1182 N N . ALA A 1 106 ? -11.949 -23.606 -12.006 1.00 20.50 86 ALA A N 1
ATOM 1183 C CA . ALA A 1 106 ? -13.094 -23.745 -12.895 1.00 22.37 86 ALA A CA 1
ATOM 1184 C C . ALA A 1 106 ? -13.850 -22.439 -13.130 1.00 20.69 86 ALA A C 1
ATOM 1185 O O . ALA A 1 106 ? -14.810 -22.435 -13.911 1.00 23.82 86 ALA A O 1
ATOM 1192 N N . LEU A 1 107 ? -13.435 -21.343 -12.491 1.00 20.91 87 LEU A N 1
ATOM 1193 C CA . LEU A 1 107 ? -14.094 -20.046 -12.593 1.00 17.50 87 LEU A CA 1
ATOM 1194 C C . LEU A 1 107 ? -13.399 -19.216 -13.649 1.00 16.91 87 LEU A C 1
ATOM 1195 O O . LEU A 1 107 ? -12.256 -19.479 -13.999 1.00 16.22 87 LEU A O 1
ATOM 1211 N N . TYR A 1 108 ? -14.058 -18.147 -14.091 1.00 13.07 88 TYR A N 1
ATOM 1212 C CA . TYR A 1 108 ? -13.407 -17.035 -14.783 1.00 12.48 88 TYR A CA 1
ATOM 1213 C C . TYR A 1 108 ? -13.521 -15.831 -13.857 1.00 13.29 88 TYR A C 1
ATOM 1214 O O . TYR A 1 108 ? -14.636 -15.419 -13.517 1.00 12.34 88 TYR A O 1
ATOM 1232 N N . VAL A 1 109 ? -12.387 -15.332 -13.385 1.00 13.07 89 VAL A N 1
ATOM 1233 C CA . VAL A 1 109 ? -12.324 -14.285 -12.379 1.00 12.15 89 VAL A CA 1
ATOM 1234 C C . VAL A 1 109 ? -11.740 -13.036 -13.011 1.00 11.96 89 VAL A C 1
ATOM 1235 O O . VAL A 1 109 ? -10.656 -13.090 -13.601 1.00 11.81 89 VAL A O 1
ATOM 1248 N N . THR A 1 110 ? -12.425 -11.912 -12.852 1.00 10.23 90 THR A N 1
ATOM 1249 C CA . THR A 1 110 ? -12.015 -10.663 -13.466 1.00 10.49 90 THR A CA 1
ATOM 1250 C C . THR A 1 110 ? -12.438 -9.504 -12.570 1.00 9.56 90 THR A C 1
ATOM 1251 O O . THR A 1 110 ? -12.830 -9.698 -11.423 1.00 10.61 90 THR A O 1
ATOM 1262 N N . ASN A 1 111 ? -12.362 -8.281 -13.115 1.00 9.86 91 ASN A N 1
ATOM 1263 C CA . ASN A 1 111 ? -12.645 -7.038 -12.414 1.00 11.05 91 ASN A CA 1
ATOM 1264 C C . ASN A 1 111 ? -13.317 -6.063 -13.359 1.00 9.64 91 ASN A C 1
ATOM 1265 O O . ASN A 1 111 ? -13.113 -6.113 -14.583 1.00 10.47 91 ASN A O 1
ATOM 1276 N N . ALA A 1 112 ? -14.105 -5.146 -12.789 1.00 10.37 92 ALA A N 1
ATOM 1277 C CA . ALA A 1 112 ? -14.808 -4.157 -13.601 1.00 9.64 92 ALA A CA 1
ATOM 1278 C C . ALA A 1 112 ? -13.868 -3.208 -14.329 1.00 10.50 92 ALA A C 1
ATOM 1279 O O . ALA A 1 112 ? -14.159 -2.793 -15.452 1.00 10.12 92 ALA A O 1
ATOM 1286 N N . VAL A 1 113 ? -12.772 -2.829 -13.701 1.00 8.85 93 VAL A N 1
ATOM 1287 C CA . VAL A 1 113 ? -11.743 -2.002 -14.307 1.00 10.96 93 VAL A CA 1
ATOM 1288 C C . VAL A 1 113 ? -10.435 -2.774 -14.282 1.00 10.41 93 VAL A C 1
ATOM 1289 O O . VAL A 1 113 ? -10.186 -3.555 -13.347 1.00 13.18 93 VAL A O 1
ATOM 1302 N N . LYS A 1 114 ? -9.651 -2.644 -15.351 1.00 10.46 94 LYS A N 1
ATOM 1303 C CA . LYS A 1 114 ? -8.496 -3.519 -15.585 1.00 10.83 94 LYS A CA 1
ATOM 1304 C C . LYS A 1 114 ? -7.147 -2.896 -15.245 1.00 11.10 94 LYS A C 1
ATOM 1305 O O . LYS A 1 114 ? -6.118 -3.576 -15.341 1.00 11.94 94 LYS A O 1
ATOM 1324 N N . HIS A 1 115 ? -7.084 -1.623 -14.898 1.00 9.81 95 HIS A N 1
ATOM 1325 C CA . HIS A 1 115 ? -5.864 -0.974 -14.438 1.00 11.44 95 HIS A CA 1
ATOM 1326 C C . HIS A 1 115 ? -6.071 -0.451 -13.014 1.00 11.81 95 HIS A C 1
ATOM 1327 O O . HIS A 1 115 ? -7.099 0.163 -12.703 1.00 13.57 95 HIS A O 1
ATOM 1341 N N . PHE A 1 116 ? -5.082 -0.664 -12.164 1.00 10.83 96 PHE A N 1
ATOM 1342 C CA . PHE A 1 116 ? -5.104 -0.255 -10.760 1.00 10.30 96 PHE A CA 1
ATOM 1343 C C . PHE A 1 116 ? -5.053 1.258 -10.661 1.00 11.35 96 PHE A C 1
ATOM 1344 O O . PHE A 1 116 ? -4.152 1.890 -11.208 1.00 12.87 96 PHE A O 1
ATOM 1361 N N . LYS A 1 117 ? -6.018 1.812 -9.937 1.00 11.01 97 LYS A N 1
ATOM 1362 C CA . LYS A 1 117 ? -6.118 3.233 -9.640 1.00 11.09 97 LYS A CA 1
ATOM 1363 C C . LYS A 1 117 ? -5.693 3.396 -8.186 1.00 13.36 97 LYS A C 1
ATOM 1364 O O . LYS A 1 117 ? -6.246 2.752 -7.308 1.00 12.56 97 LYS A O 1
ATOM 1383 N N . PHE A 1 118 ? -4.679 4.228 -7.920 1.00 13.73 98 PHE A N 1
ATOM 1384 C CA . PHE A 1 118 ? -4.044 4.171 -6.597 1.00 13.07 98 PHE A CA 1
ATOM 1385 C C . PHE A 1 118 ? -3.381 5.480 -6.193 1.00 15.02 98 PHE A C 1
ATOM 1386 O O . PHE A 1 118 ? -3.154 6.380 -7.000 1.00 16.22 98 PHE A O 1
ATOM 1403 N N . THR A 1 119 ? -3.063 5.527 -4.905 1.00 16.56 99 THR A N 1
ATOM 1404 C CA . THR A 1 119 ? -2.119 6.487 -4.350 1.00 16.13 99 THR A CA 1
ATOM 1405 C C . THR A 1 119 ? -1.228 5.778 -3.342 1.00 18.00 99 THR A C 1
ATOM 1406 O O . THR A 1 119 ? -1.418 4.610 -2.998 1.00 18.96 99 THR A O 1
ATOM 1417 N N . ARG A 1 120 ? -0.229 6.503 -2.857 1.00 21.23 100 ARG A N 1
ATOM 1418 C CA . ARG A 1 120 ? 0.588 6.047 -1.742 1.00 25.27 100 ARG A CA 1
ATOM 1419 C C . ARG A 1 120 ? 0.458 7.043 -0.604 1.00 23.48 100 ARG A C 1
ATOM 1420 O O . ARG A 1 120 ? 0.322 8.246 -0.841 1.00 27.06 100 ARG A O 1
ATOM 1441 N N . ALA A 1 121 ? 0.465 6.543 0.619 1.00 24.93 101 ALA A N 1
ATOM 1442 C CA . ALA A 1 121 ? 0.637 7.400 1.778 1.00 30.88 101 ALA A CA 1
ATOM 1443 C C . ALA A 1 121 ? 2.063 7.248 2.273 1.00 31.54 101 ALA A C 1
ATOM 1444 O O . ALA A 1 121 ? 2.660 6.172 2.174 1.00 25.15 101 ALA A O 1
ATOM 1451 N N . ALA A 1 122 ? 2.618 8.342 2.788 1.00 33.20 102 ALA A N 1
ATOM 1452 C CA . ALA A 1 122 ? 3.945 8.280 3.382 1.00 27.80 102 ALA A CA 1
ATOM 1453 C C . ALA A 1 122 ? 3.928 7.330 4.577 1.00 27.76 102 ALA A C 1
ATOM 1454 O O . ALA A 1 122 ? 2.934 7.221 5.300 1.00 34.92 102 ALA A O 1
ATOM 1461 N N . GLY A 1 123 ? 5.022 6.604 4.757 1.00 29.57 103 GLY A N 1
ATOM 1462 C CA . GLY A 1 123 ? 5.077 5.584 5.784 1.00 32.66 103 GLY A CA 1
ATOM 1463 C C . GLY A 1 123 ? 4.135 4.413 5.549 1.00 35.23 103 GLY A C 1
ATOM 1464 O O . GLY A 1 123 ? 4.090 3.485 6.365 1.00 41.04 103 GLY A O 1
ATOM 1468 N N . GLY A 1 124 ? 3.386 4.426 4.436 1.00 33.99 104 GLY A N 1
ATOM 1469 C CA . GLY A 1 124 ? 2.478 3.334 4.141 1.00 31.60 104 GLY A CA 1
ATOM 1470 C C . GLY A 1 124 ? 3.206 2.084 3.677 1.00 29.15 104 GLY A C 1
ATOM 1471 O O . GLY A 1 124 ? 4.329 2.129 3.179 1.00 32.60 104 GLY A O 1
ATOM 1475 N N . LYS A 1 125 ? 2.545 0.946 3.863 1.00 31.80 105 LYS A N 1
ATOM 1476 C CA . LYS A 1 125 ? 3.111 -0.357 3.541 1.00 28.89 105 LYS A CA 1
ATOM 1477 C C . LYS A 1 125 ? 2.637 -0.881 2.199 1.00 30.09 105 LYS A C 1
ATOM 1478 O O . LYS A 1 125 ? 3.044 -1.980 1.799 1.00 31.54 105 LYS A O 1
ATOM 1497 N N . ARG A 1 126 ? 1.778 -0.140 1.505 1.00 24.02 106 ARG A N 1
ATOM 1498 C CA . ARG A 1 126 ? 1.345 -0.555 0.181 1.00 22.73 106 ARG A CA 1
ATOM 1499 C C . ARG A 1 126 ? 0.812 0.648 -0.584 1.00 21.43 106 ARG A C 1
ATOM 1500 O O . ARG A 1 126 ? 0.625 1.740 -0.047 1.00 23.83 106 ARG A O 1
ATOM 1521 N N . ARG A 1 127 ? 0.579 0.429 -1.871 1.00 18.77 107 ARG A N 1
ATOM 1522 C CA . ARG A 1 127 ? -0.225 1.338 -2.652 1.00 17.42 107 ARG A CA 1
ATOM 1523 C C . ARG A 1 127 ? -1.670 1.013 -2.357 1.00 17.60 107 ARG A C 1
ATOM 1524 O O . ARG A 1 127 ? -2.052 -0.159 -2.322 1.00 19.60 107 ARG A O 1
ATOM 1545 N N . ILE A 1 128 ? -2.451 2.050 -2.129 1.00 17.86 108 ILE A N 1
ATOM 1546 C CA . ILE A 1 128 ? -3.837 1.924 -1.692 1.00 19.50 108 ILE A CA 1
ATOM 1547 C C . ILE A 1 128 ? -4.745 2.271 -2.857 1.00 14.33 108 ILE A C 1
ATOM 1548 O O . ILE A 1 128 ? -4.541 3.283 -3.535 1.00 14.80 108 ILE A O 1
ATOM 1564 N N . HIS A 1 129 ? -5.740 1.437 -3.086 1.00 15.73 109 HIS A N 1
ATOM 1565 C CA . HIS A 1 129 ? -6.629 1.678 -4.202 1.00 14.25 109 HIS A CA 1
ATOM 1566 C C . HIS A 1 129 ? -7.493 2.912 -3.989 1.00 14.99 109 HIS A C 1
ATOM 1567 O O . HIS A 1 129 ? -7.779 3.324 -2.860 1.00 16.73 109 HIS A O 1
ATOM 1581 N N . LYS A 1 130 ? -7.862 3.518 -5.094 1.00 13.79 110 LYS A N 1
ATOM 1582 C CA . LYS A 1 130 ? -8.856 4.575 -5.131 1.00 16.09 110 LYS A CA 1
ATOM 1583 C C . LYS A 1 130 ? -10.031 4.091 -5.969 1.00 14.73 110 LYS A C 1
ATOM 1584 O O . LYS A 1 130 ? -9.866 3.342 -6.943 1.00 15.24 110 LYS A O 1
ATOM 1603 N N . THR A 1 131 ? -11.211 4.527 -5.606 1.00 15.73 111 THR A N 1
ATOM 1604 C CA . THR A 1 131 ? -12.430 4.016 -6.233 1.00 14.01 111 THR A CA 1
ATOM 1605 C C . THR A 1 131 ? -12.521 4.496 -7.684 1.00 13.77 111 THR A C 1
ATOM 1606 O O . THR A 1 131 ? -12.400 5.694 -7.957 1.00 14.30 111 THR A O 1
ATOM 1617 N N . PRO A 1 132 ? -12.755 3.613 -8.663 1.00 13.45 112 PRO A N 1
ATOM 1618 C CA . PRO A 1 132 ? -12.980 4.094 -10.030 1.00 14.69 112 PRO A CA 1
ATOM 1619 C C . PRO A 1 132 ? -14.216 4.972 -10.085 1.00 12.76 112 PRO A C 1
ATOM 1620 O O . PRO A 1 132 ? -15.202 4.717 -9.399 1.00 14.27 112 PRO A O 1
ATOM 1631 N N . SER A 1 133 ? -14.153 6.020 -10.892 1.00 12.89 113 SER A N 1
ATOM 1632 C CA . SER A 1 133 ? -15.342 6.813 -11.134 1.00 14.62 113 SER A CA 1
ATOM 1633 C C . SER A 1 133 ? -16.302 6.017 -12.015 1.00 15.11 113 SER A C 1
ATOM 1634 O O . SER A 1 133 ? -15.921 5.074 -12.714 1.00 13.81 113 SER A O 1
ATOM 1642 N N . ARG A 1 134 ? -17.585 6.403 -11.995 1.00 14.50 114 ARG A N 1
ATOM 1643 C CA . ARG A 1 134 ? -18.529 5.772 -12.909 1.00 14.71 114 ARG A CA 1
ATOM 1644 C C . ARG A 1 134 ? -18.047 5.904 -14.344 1.00 13.53 114 ARG A C 1
ATOM 1645 O O . ARG A 1 134 ? -18.227 4.994 -15.160 1.00 12.99 114 ARG A O 1
ATOM 1666 N N . THR A 1 135 ? -17.411 7.025 -14.669 1.00 13.51 115 THR A N 1
ATOM 1667 C CA . THR A 1 135 ? -16.893 7.225 -16.014 1.00 16.19 115 THR A CA 1
ATOM 1668 C C . THR A 1 135 ? -15.868 6.153 -16.381 1.00 14.39 115 THR A C 1
ATOM 1669 O O . THR A 1 135 ? -15.882 5.608 -17.497 1.00 13.81 115 THR A O 1
ATOM 1680 N N . GLU A 1 136 ? -14.924 5.874 -15.468 1.00 13.65 116 GLU A N 1
ATOM 1681 C CA . GLU A 1 136 ? -13.925 4.827 -15.702 1.00 12.18 116 GLU A CA 1
ATOM 1682 C C . GLU A 1 136 ? -14.574 3.453 -15.799 1.00 11.29 116 GLU A C 1
ATOM 1683 O O . GLU A 1 136 ? -14.219 2.649 -16.669 1.00 11.68 116 GLU A O 1
ATOM 1695 N N . VAL A 1 137 ? -15.572 3.180 -14.965 1.00 11.23 117 VAL A N 1
ATOM 1696 C CA . VAL A 1 137 ? -16.257 1.887 -15.036 1.00 11.22 117 VAL A CA 1
ATOM 1697 C C . VAL A 1 137 ? -16.908 1.716 -16.394 1.00 10.86 117 VAL A C 1
ATOM 1698 O O . VAL A 1 137 ? -16.791 0.660 -17.046 1.00 11.56 117 VAL A O 1
ATOM 1711 N N . VAL A 1 138 ? -17.614 2.756 -16.849 1.00 10.98 118 VAL A N 1
ATOM 1712 C CA . VAL A 1 138 ? -18.297 2.672 -18.141 1.00 13.24 118 VAL A CA 1
ATOM 1713 C C . VAL A 1 138 ? -17.294 2.614 -19.274 1.00 12.31 118 VAL A C 1
ATOM 1714 O O . VAL A 1 138 ? -17.495 1.879 -20.253 1.00 12.62 118 VAL A O 1
ATOM 1727 N N . ALA A 1 139 ? -16.162 3.300 -19.129 1.00 11.61 119 ALA A N 1
ATOM 1728 C CA . ALA A 1 139 ? -15.118 3.241 -20.152 1.00 12.75 119 ALA A CA 1
ATOM 1729 C C . ALA A 1 139 ? -14.572 1.833 -20.304 1.00 10.42 119 ALA A C 1
ATOM 1730 O O . ALA A 1 139 ? -14.289 1.394 -21.426 1.00 12.93 119 ALA A O 1
ATOM 1737 N N . CYS A 1 140 ? -14.396 1.109 -19.189 1.00 11.71 120 CYS A N 1
ATOM 1738 C CA . CYS A 1 140 ? -13.741 -0.188 -19.226 1.00 11.50 120 CYS A CA 1
ATOM 1739 C C . CYS A 1 140 ? -14.735 -1.302 -19.509 1.00 11.10 120 CYS A C 1
ATOM 1740 O O . CYS A 1 140 ? -14.332 -2.407 -19.897 1.00 11.82 120 CYS A O 1
ATOM 1747 N N . ARG A 1 141 ? -16.027 -1.026 -19.377 1.00 11.45 121 ARG A N 1
ATOM 1748 C CA . ARG A 1 141 ? -17.028 -2.081 -19.492 1.00 11.53 121 ARG A CA 1
ATOM 1749 C C . ARG A 1 141 ? -17.007 -2.823 -20.819 1.00 12.01 121 ARG A C 1
ATOM 1750 O O . ARG A 1 141 ? -17.368 -4.020 -20.815 1.00 12.80 121 ARG A O 1
ATOM 1771 N N . PRO A 1 142 ? -16.597 -2.246 -21.959 1.00 12.22 122 PRO A N 1
ATOM 1772 C CA . PRO A 1 142 ? -16.482 -3.078 -23.155 1.00 13.04 122 PRO A CA 1
ATOM 1773 C C . PRO A 1 142 ? -15.608 -4.309 -22.949 1.00 13.02 122 PRO A C 1
ATOM 1774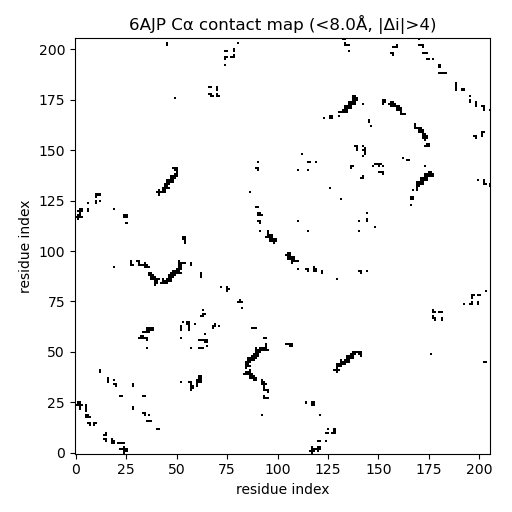 O O . PRO A 1 142 ? -15.870 -5.329 -23.596 1.00 13.98 122 PRO A O 1
ATOM 1785 N N . TRP A 1 143 ? -14.580 -4.261 -22.101 1.00 12.66 123 TRP A N 1
ATOM 1786 C CA . TRP A 1 143 ? -13.804 -5.473 -21.826 1.00 12.33 123 TRP A CA 1
ATOM 1787 C C . TRP A 1 143 ? -14.632 -6.508 -21.099 1.00 12.39 123 TRP A C 1
ATOM 1788 O O . TRP A 1 143 ? -14.587 -7.700 -21.451 1.00 13.23 123 TRP A O 1
ATOM 1809 N N . LEU A 1 144 ? -15.428 -6.068 -20.133 1.00 11.60 124 LEU A N 1
ATOM 1810 C CA . LEU A 1 144 ? -16.279 -6.981 -19.404 1.00 13.90 124 LEU A CA 1
ATOM 1811 C C . LEU A 1 144 ? -17.298 -7.607 -20.334 1.00 12.54 124 LEU A C 1
ATOM 1812 O O . LEU A 1 144 ? -17.618 -8.793 -20.215 1.00 13.88 124 LEU A O 1
ATOM 1828 N N . ILE A 1 145 ? -17.883 -6.814 -21.226 1.00 12.98 125 ILE A N 1
ATOM 1829 C CA . ILE A 1 145 ? -18.819 -7.370 -22.195 1.00 13.53 125 ILE A CA 1
ATOM 1830 C C . ILE A 1 145 ? -18.132 -8.395 -23.088 1.00 13.18 125 ILE A C 1
ATOM 1831 O O . ILE A 1 145 ? -18.706 -9.451 -23.388 1.00 13.70 125 ILE A O 1
ATOM 1847 N N . ALA A 1 146 ? -16.907 -8.105 -23.532 1.00 12.60 126 ALA A N 1
ATOM 1848 C CA . ALA A 1 146 ? -16.166 -9.069 -24.334 1.00 13.32 126 ALA A CA 1
ATOM 1849 C C . ALA A 1 146 ? -15.901 -10.333 -23.538 1.00 12.54 126 ALA A C 1
ATOM 1850 O O . ALA A 1 146 ? -15.993 -11.446 -24.076 1.00 13.36 126 ALA A O 1
ATOM 1857 N N . GLU A 1 147 ? -15.540 -10.205 -22.261 1.00 11.81 127 GLU A N 1
ATOM 1858 C CA . GLU A 1 147 ? -15.318 -11.389 -21.444 1.00 11.87 127 GLU A CA 1
ATOM 1859 C C . GLU A 1 147 ? -16.604 -12.192 -21.299 1.00 13.67 127 GLU A C 1
ATOM 1860 O O . GLU A 1 147 ? -16.590 -13.430 -21.351 1.00 13.58 127 GLU A O 1
ATOM 1872 N N . MET A 1 148 ? -17.723 -11.522 -21.060 1.00 12.81 128 MET A N 1
ATOM 1873 C CA . MET A 1 148 ? -18.967 -12.249 -20.877 1.00 13.66 128 MET A CA 1
ATOM 1874 C C . MET A 1 148 ? -19.391 -12.958 -22.154 1.00 16.41 128 MET A C 1
ATOM 1875 O O . MET A 1 148 ? -19.910 -14.080 -22.094 1.00 15.57 128 MET A O 1
ATOM 1889 N N . THR A 1 149 ? -19.210 -12.317 -23.302 1.00 13.43 129 THR A N 1
ATOM 1890 C CA . THR A 1 149 ? -19.572 -12.989 -24.548 1.00 16.03 129 THR A CA 1
ATOM 1891 C C . THR A 1 149 ? -18.596 -14.107 -24.870 1.00 16.40 129 THR A C 1
ATOM 1892 O O . THR A 1 149 ? -18.983 -15.107 -25.490 1.00 19.18 129 THR A O 1
ATOM 1903 N N . SER A 1 150 ? -17.360 -13.988 -24.438 1.00 14.57 130 SER A N 1
ATOM 1904 C CA . SER A 1 150 ? -16.361 -15.028 -24.658 1.00 14.88 130 SER A CA 1
ATOM 1905 C C . SER A 1 150 ? -16.649 -16.251 -23.800 1.00 18.62 130 SER A C 1
ATOM 1906 O O . SER A 1 150 ? -16.560 -17.396 -24.270 1.00 16.36 130 SER A O 1
ATOM 1914 N N . VAL A 1 151 ? -16.977 -16.025 -22.532 1.00 14.21 131 VAL A N 1
ATOM 1915 C CA . VAL A 1 151 ? -17.102 -17.104 -21.573 1.00 13.17 131 VAL A CA 1
ATOM 1916 C C . VAL A 1 151 ? -18.514 -17.688 -21.573 1.00 13.50 131 VAL A C 1
ATOM 1917 O O . VAL A 1 151 ? -18.677 -18.879 -21.291 1.00 15.89 131 VAL A O 1
ATOM 1930 N N . GLU A 1 152 ? -19.541 -16.886 -21.856 1.00 13.12 132 GLU A N 1
ATOM 1931 C CA . GLU A 1 152 ? -20.932 -17.313 -21.775 1.00 14.09 132 GLU A CA 1
ATOM 1932 C C . GLU A 1 152 ? -21.227 -17.988 -20.431 1.00 15.49 132 GLU A C 1
ATOM 1933 O O . GLU A 1 152 ? -21.720 -19.119 -20.394 1.00 15.98 132 GLU A O 1
ATOM 1945 N N . PRO A 1 153 ? -20.948 -17.318 -19.308 1.00 13.30 133 PRO A N 1
ATOM 1946 C CA . PRO A 1 153 ? -21.213 -17.929 -18.008 1.00 13.49 133 PRO A CA 1
ATOM 1947 C C . PRO A 1 153 ? -22.710 -18.147 -17.784 1.00 14.51 133 PRO A C 1
ATOM 1948 O O . PRO A 1 153 ? -23.550 -17.428 -18.317 1.00 15.30 133 PRO A O 1
ATOM 1959 N N . ASP A 1 154 ? -23.014 -19.160 -16.973 1.00 12.30 134 ASP A N 1
ATOM 1960 C CA . ASP A 1 154 ? -24.386 -19.362 -16.506 1.00 13.40 134 ASP A CA 1
ATOM 1961 C C . ASP A 1 154 ? -24.760 -18.346 -15.435 1.00 14.34 134 ASP A C 1
ATOM 1962 O O . ASP A 1 154 ? -25.931 -17.960 -15.314 1.00 13.17 134 ASP A O 1
ATOM 1971 N N . VAL A 1 155 ? -23.777 -17.891 -14.677 1.00 12.10 135 VAL A N 1
ATOM 1972 C CA . VAL A 1 155 ? -23.984 -17.003 -13.541 1.00 11.96 135 VAL A CA 1
ATOM 1973 C C . VAL A 1 155 ? -22.774 -16.100 -13.397 1.00 11.89 135 VAL A C 1
ATOM 1974 O O . VAL A 1 155 ? -21.634 -16.517 -13.639 1.00 12.19 135 VAL A O 1
ATOM 1987 N N . VAL A 1 156 ? -23.036 -14.856 -13.001 1.00 12.14 136 VAL A N 1
ATOM 1988 C CA . VAL A 1 156 ? -22.011 -13.859 -12.726 1.00 11.68 136 VAL A CA 1
ATOM 1989 C C . VAL A 1 156 ? -22.151 -13.440 -11.272 1.00 11.94 136 VAL A C 1
ATOM 1990 O O . VAL A 1 156 ? -23.237 -13.010 -10.860 1.00 12.17 136 VAL A O 1
ATOM 2003 N N . VAL A 1 157 ? -21.095 -13.615 -10.502 1.00 11.93 137 VAL A N 1
ATOM 2004 C CA . VAL A 1 157 ? -21.015 -13.120 -9.140 1.00 10.84 137 VAL A CA 1
ATOM 2005 C C . VAL A 1 157 ? -20.356 -11.763 -9.159 1.00 11.33 137 VAL A C 1
ATOM 2006 O O . VAL A 1 157 ? -19.235 -11.625 -9.643 1.00 12.66 137 VAL A O 1
ATOM 2019 N N . LEU A 1 158 ? -21.001 -10.783 -8.592 1.00 11.42 138 LEU A N 1
ATOM 2020 C CA . LEU A 1 158 ? -20.536 -9.409 -8.568 1.00 11.97 138 LEU A CA 1
ATOM 2021 C C . LEU A 1 158 ? -20.071 -9.130 -7.158 1.00 11.01 138 LEU A C 1
ATOM 2022 O O . LEU A 1 158 ? -20.872 -9.119 -6.214 1.00 12.04 138 LEU A O 1
ATOM 2038 N N . LEU A 1 159 ? -18.770 -8.984 -6.995 1.00 12.31 139 LEU A N 1
ATOM 2039 C CA . LEU A 1 159 ? -18.157 -8.853 -5.679 1.00 12.18 139 LEU A CA 1
ATOM 2040 C C . LEU A 1 159 ? -18.001 -7.372 -5.400 1.00 13.07 139 LEU A C 1
ATOM 2041 O O . LEU A 1 159 ? -17.051 -6.743 -5.896 1.00 14.89 139 LEU A O 1
ATOM 2057 N N . GLY A 1 160 ? -18.898 -6.810 -4.616 1.00 14.61 140 GLY A N 1
ATOM 2058 C CA . GLY A 1 160 ? -18.841 -5.436 -4.189 1.00 14.82 140 GLY A CA 1
ATOM 2059 C C . GLY A 1 160 ? -19.625 -4.460 -5.059 1.00 12.79 140 GLY A C 1
ATOM 2060 O O . GLY A 1 160 ? -20.087 -4.766 -6.163 1.00 12.99 140 GLY A O 1
ATOM 2064 N N . ALA A 1 161 ? -19.682 -3.231 -4.557 1.00 15.07 141 ALA A N 1
ATOM 2065 C CA . ALA A 1 161 ? -20.547 -2.210 -5.129 1.00 15.16 141 ALA A CA 1
ATOM 2066 C C . ALA A 1 161 ? -20.163 -1.831 -6.556 1.00 13.88 141 ALA A C 1
ATOM 2067 O O . ALA A 1 161 ? -21.032 -1.712 -7.415 1.00 14.03 141 ALA A O 1
ATOM 2074 N N . THR A 1 162 ? -18.867 -1.639 -6.844 1.00 13.78 142 THR A N 1
ATOM 2075 C CA . THR A 1 162 ? -18.484 -1.172 -8.188 1.00 13.27 142 THR A CA 1
ATOM 2076 C C . THR A 1 162 ? -18.857 -2.177 -9.263 1.00 13.77 142 THR A C 1
ATOM 2077 O O . THR A 1 162 ? -19.447 -1.810 -10.288 1.00 12.76 142 THR A O 1
ATOM 2088 N N . ALA A 1 163 ? -18.496 -3.442 -9.065 1.00 11.45 143 ALA A N 1
ATOM 2089 C CA . ALA A 1 163 ? -18.801 -4.497 -10.014 1.00 12.89 143 ALA A CA 1
ATOM 2090 C C . ALA A 1 163 ? -20.301 -4.644 -10.163 1.00 13.66 143 ALA A C 1
ATOM 2091 O O . ALA A 1 163 ? -20.808 -4.794 -11.277 1.00 13.53 143 ALA A O 1
ATOM 2098 N N . ALA A 1 164 ? -21.035 -4.625 -9.033 1.00 12.37 144 ALA A N 1
ATOM 2099 C CA . ALA A 1 164 ? -22.474 -4.812 -9.108 1.00 11.11 144 ALA A CA 1
ATOM 2100 C C . ALA A 1 164 ? -23.105 -3.680 -9.894 1.00 10.28 144 ALA A C 1
ATOM 2101 O O . ALA A 1 164 ? -23.916 -3.922 -10.791 1.00 12.08 144 ALA A O 1
ATOM 2108 N N . LYS A 1 165 ? -22.734 -2.447 -9.586 1.00 10.38 145 LYS A N 1
ATOM 2109 C CA . LYS A 1 165 ? -23.230 -1.294 -10.323 1.00 10.80 145 LYS A CA 1
ATOM 2110 C C . LYS A 1 165 ? -22.876 -1.317 -11.788 1.00 12.88 145 LYS A C 1
ATOM 2111 O O . LYS A 1 165 ? -23.636 -0.794 -12.624 1.00 13.71 145 LYS A O 1
ATOM 2130 N N . ALA A 1 166 ? -21.724 -1.873 -12.137 1.00 11.48 146 ALA A N 1
ATOM 2131 C CA . ALA A 1 166 ? -21.345 -1.921 -13.548 1.00 12.62 146 ALA A CA 1
ATOM 2132 C C . ALA A 1 166 ? -22.422 -2.582 -14.393 1.00 14.35 146 ALA A C 1
ATOM 2133 O O . ALA A 1 166 ? -22.679 -2.160 -15.533 1.00 14.29 146 ALA A O 1
ATOM 2140 N N . LEU A 1 167 ? -23.055 -3.623 -13.872 1.00 12.61 147 LEU A N 1
ATOM 2141 C CA . LEU A 1 167 ? -24.077 -4.340 -14.633 1.00 13.67 147 LEU A CA 1
ATOM 2142 C C . LEU A 1 167 ? -25.503 -4.041 -14.205 1.00 15.43 147 LEU A C 1
ATOM 2143 O O . LEU A 1 167 ? -26.413 -4.212 -15.015 1.00 16.85 147 LEU A O 1
ATOM 2159 N N . LEU A 1 168 ? -25.727 -3.617 -12.969 1.00 11.98 148 LEU A N 1
ATOM 2160 C CA . LEU A 1 168 ? -27.061 -3.480 -12.421 1.00 12.65 148 LEU A CA 1
ATOM 2161 C C . LEU A 1 168 ? -27.513 -2.047 -12.288 1.00 14.11 148 LEU A C 1
ATOM 2162 O O . LEU A 1 168 ? -28.669 -1.840 -11.917 1.00 17.39 148 LEU A O 1
ATOM 2178 N N . GLY A 1 169 ? -26.686 -1.074 -12.591 1.00 14.21 149 GLY A N 1
ATOM 2179 C CA . GLY A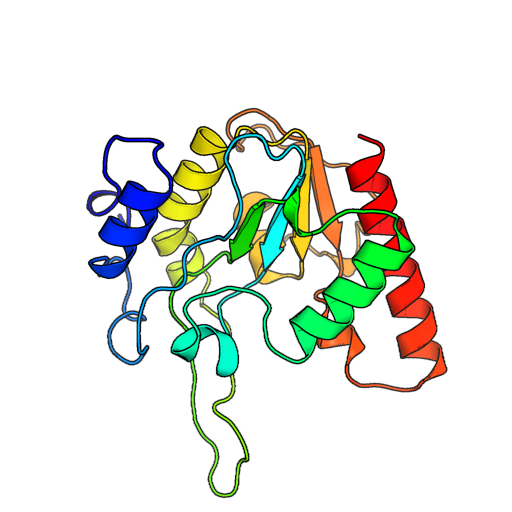 1 169 ? -27.022 0.328 -12.549 1.00 16.05 149 GLY A CA 1
ATOM 2180 C C . GLY A 1 169 ? -26.323 1.048 -11.410 1.00 15.23 149 GLY A C 1
ATOM 2181 O O . GLY A 1 169 ? -26.045 0.479 -10.348 1.00 14.93 149 GLY A O 1
ATOM 2185 N N . ASN A 1 170 ? -26.098 2.348 -11.612 1.00 18.17 150 ASN A N 1
ATOM 2186 C CA . ASN A 1 170 ? -25.336 3.149 -10.670 1.00 17.13 150 ASN A CA 1
ATOM 2187 C C . ASN A 1 170 ? -26.018 3.308 -9.313 1.00 16.68 150 ASN A C 1
ATOM 2188 O O . ASN A 1 170 ? -25.320 3.540 -8.314 1.00 17.04 150 ASN A O 1
ATOM 2199 N N . ASP A 1 171 ? -27.341 3.145 -9.235 1.00 16.30 151 ASP A N 1
ATOM 2200 C CA . ASP A 1 171 ? -28.052 3.241 -7.966 1.00 16.69 151 ASP A CA 1
ATOM 2201 C C . ASP A 1 171 ? -28.130 1.919 -7.204 1.00 18.97 151 ASP A C 1
ATOM 2202 O O . ASP A 1 171 ? -28.642 1.893 -6.077 1.00 18.61 151 ASP A O 1
ATOM 2211 N N . PHE A 1 172 ? -27.645 0.827 -7.781 1.00 15.24 152 PHE A N 1
ATOM 2212 C CA . PHE A 1 172 ? -27.869 -0.477 -7.185 1.00 14.18 152 PHE A CA 1
ATOM 2213 C C . PHE A 1 172 ? -27.162 -0.588 -5.836 1.00 15.35 152 PHE A C 1
ATOM 2214 O O . PHE A 1 172 ? -26.008 -0.168 -5.691 1.00 14.81 152 PHE A O 1
ATOM 2231 N N . ARG A 1 173 ? -27.853 -1.190 -4.847 1.00 13.93 153 ARG A N 1
ATOM 2232 C CA . ARG A 1 173 ? -27.300 -1.410 -3.507 1.00 13.01 153 ARG A CA 1
ATOM 2233 C C . ARG A 1 173 ? -27.112 -2.899 -3.229 1.00 14.98 153 ARG A C 1
ATOM 2234 O O . ARG A 1 173 ? -28.095 -3.617 -2.986 1.00 14.04 153 ARG A O 1
ATOM 2255 N N . VAL A 1 174 ? -25.850 -3.337 -3.194 1.00 14.07 154 VAL A N 1
ATOM 2256 C CA . VAL A 1 174 ? -25.516 -4.707 -2.810 1.00 13.60 154 VAL A CA 1
ATOM 2257 C C . VAL A 1 174 ? -26.176 -5.060 -1.494 1.00 17.21 154 VAL A C 1
ATOM 2258 O O . VAL A 1 174 ? -26.669 -6.178 -1.303 1.00 15.81 154 VAL A O 1
ATOM 2271 N N . THR A 1 175 ? -26.113 -4.153 -0.524 1.00 16.91 155 THR A N 1
ATOM 2272 C CA . THR A 1 175 ? -26.585 -4.493 0.813 1.00 18.83 155 THR A CA 1
ATOM 2273 C C . THR A 1 175 ? -28.066 -4.853 0.842 1.00 18.04 155 THR A C 1
ATOM 2274 O O . THR A 1 175 ? -28.518 -5.507 1.785 1.00 20.70 155 THR A O 1
ATOM 2285 N N . GLN A 1 176 ? -28.836 -4.435 -0.155 1.00 15.69 156 GLN A N 1
ATOM 2286 C CA . GLN A 1 176 ? -30.273 -4.610 -0.176 1.00 16.04 156 GLN A CA 1
ATOM 2287 C C . GLN A 1 176 ? -30.718 -5.842 -0.956 1.00 15.76 156 GLN A C 1
ATOM 2288 O O . GLN A 1 176 ? -31.921 -6.123 -0.986 1.00 19.03 156 GLN A O 1
ATOM 2302 N N . HIS A 1 177 ? -29.804 -6.597 -1.578 1.00 16.96 157 HIS A N 1
ATOM 2303 C CA . HIS A 1 177 ? -30.215 -7.667 -2.489 1.00 18.16 157 HIS A CA 1
ATOM 2304 C C . HIS A 1 177 ? -29.433 -8.959 -2.286 1.00 22.34 157 HIS A C 1
ATOM 2305 O O . HIS A 1 177 ? -29.300 -9.768 -3.215 1.00 20.81 157 HIS A O 1
ATOM 2319 N N . ARG A 1 178 ? -28.992 -9.223 -1.062 1.00 22.72 158 ARG A N 1
ATOM 2320 C CA . ARG A 1 178 ? -27.813 -10.065 -0.916 1.00 28.68 158 ARG A CA 1
ATOM 2321 C C . ARG A 1 178 ? -27.819 -11.411 -1.618 1.00 31.48 158 ARG A C 1
ATOM 2322 O O . ARG A 1 178 ? -27.043 -11.658 -2.548 1.00 33.00 158 ARG A O 1
ATOM 2343 N N . GLY A 1 179 ? -28.662 -12.294 -1.147 1.00 19.46 159 GLY A N 1
ATOM 2344 C CA . GLY A 1 179 ? -28.731 -13.651 -1.671 1.00 24.87 159 GLY A CA 1
ATOM 2345 C C . GLY A 1 179 ? -29.767 -13.853 -2.767 1.00 25.62 159 GLY A C 1
ATOM 2346 O O . GLY A 1 179 ? -30.405 -14.911 -2.841 1.00 28.47 159 GLY A O 1
ATOM 2350 N N . GLU A 1 180 ? -29.918 -12.867 -3.652 1.00 24.51 160 GLU A N 1
ATOM 2351 C CA . GLU A 1 180 ? -30.972 -12.885 -4.655 1.00 16.55 160 GLU A CA 1
ATOM 2352 C C . GLU A 1 180 ? -30.393 -13.172 -6.024 1.00 16.06 160 GLU A C 1
ATOM 2353 O O . GLU A 1 180 ? -29.365 -12.621 -6.408 1.00 16.51 160 GLU A O 1
ATOM 2365 N N . VAL A 1 181 ? -31.074 -14.002 -6.785 1.00 14.86 161 VAL A N 1
ATOM 2366 C CA . VAL A 1 181 ? -30.721 -14.261 -8.175 1.00 13.18 161 VAL A CA 1
ATOM 2367 C C . VAL A 1 181 ? -31.412 -13.226 -9.042 1.00 13.49 161 VAL A C 1
ATOM 2368 O O . VAL A 1 181 ? -32.654 -13.143 -9.071 1.00 13.14 161 VAL A O 1
ATOM 2381 N N . LEU A 1 182 ? -30.626 -12.404 -9.706 1.00 13.29 162 LEU A N 1
ATOM 2382 C CA . LEU A 1 182 ? -31.078 -11.302 -10.524 1.00 11.86 162 LEU A CA 1
ATOM 2383 C C . LEU A 1 182 ? -30.878 -11.617 -12.000 1.00 13.91 162 LEU A C 1
ATOM 2384 O O . LEU A 1 182 ? -30.056 -12.452 -12.395 1.00 13.85 162 LEU A O 1
ATOM 2400 N N . HIS A 1 183 ? -31.660 -10.957 -12.844 1.00 16.41 163 HIS A N 1
ATOM 2401 C CA . HIS A 1 183 ? -31.505 -11.060 -14.285 1.00 16.65 163 HIS A CA 1
ATOM 2402 C C . HIS A 1 183 ? -31.912 -9.707 -14.823 1.00 20.21 163 HIS A C 1
ATOM 2403 O O . HIS A 1 183 ? -32.991 -9.235 -14.457 1.00 18.78 163 HIS A O 1
ATOM 2417 N N . VAL A 1 184 ? -31.092 -9.103 -15.667 1.00 16.93 164 VAL A N 1
ATOM 2418 C CA . VAL A 1 184 ? -31.454 -7.854 -16.325 1.00 18.09 164 VAL A CA 1
ATOM 2419 C C . VAL A 1 184 ? -31.342 -8.017 -17.833 1.00 23.61 164 VAL A C 1
ATOM 2420 O O . VAL A 1 184 ? -30.476 -8.729 -18.341 1.00 24.19 164 VAL A O 1
ATOM 2433 N N . ASP A 1 185 ? -32.234 -7.349 -18.563 1.00 28.97 165 ASP A N 1
ATOM 2434 C CA . ASP A 1 185 ? -32.234 -7.572 -20.004 1.00 31.76 165 ASP A CA 1
ATOM 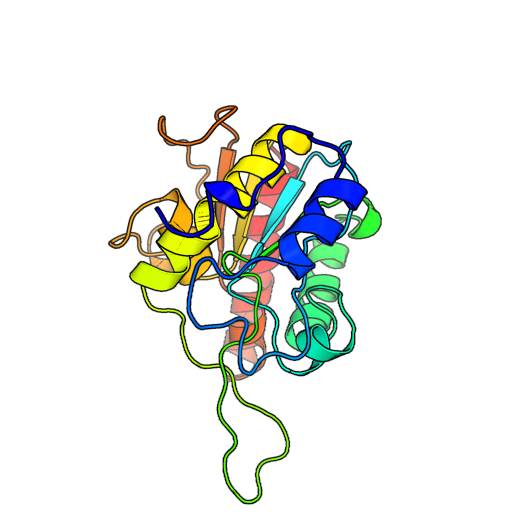2435 C C . ASP A 1 185 ? -31.032 -6.938 -20.704 1.00 34.17 165 ASP A C 1
ATOM 2436 O O . ASP A 1 185 ? -30.744 -7.307 -21.847 1.00 43.03 165 ASP A O 1
ATOM 2445 N N . ASP A 1 186 ? -30.283 -6.068 -20.024 1.00 33.47 166 ASP A N 1
ATOM 2446 C CA . ASP A 1 186 ? -29.129 -5.393 -20.620 1.00 37.41 166 ASP A CA 1
ATOM 2447 C C . ASP A 1 186 ? -27.944 -6.315 -20.854 1.00 38.07 166 ASP A C 1
ATOM 2448 O O . ASP A 1 186 ? -27.063 -5.978 -21.652 1.00 35.10 166 ASP A O 1
ATOM 2457 N N . VAL A 1 187 ? -27.876 -7.441 -20.157 1.00 34.58 167 VAL A N 1
ATOM 2458 C CA . VAL A 1 187 ? -26.624 -8.184 -20.072 1.00 34.30 167 VAL A CA 1
ATOM 2459 C C . VAL A 1 187 ? -26.572 -9.245 -21.164 1.00 32.89 167 VAL A C 1
ATOM 2460 O O . VAL A 1 187 ? -27.512 -10.041 -21.280 1.00 28.05 167 VAL A O 1
ATOM 2473 N N . PRO A 1 188 ? -25.498 -9.318 -21.955 1.00 29.75 168 PRO A N 1
ATOM 2474 C CA . PRO A 1 188 ? -25.428 -10.327 -23.022 1.00 33.80 168 PRO A CA 1
ATOM 2475 C C . PRO A 1 188 ? -25.475 -11.749 -22.475 1.00 30.72 168 PRO A C 1
ATOM 2476 O O . PRO A 1 188 ? -24.784 -12.089 -21.515 1.00 32.40 168 PRO A O 1
ATOM 2487 N N . GLY A 1 189 ? -26.287 -12.591 -23.110 1.00 26.80 169 GLY A N 1
ATOM 2488 C CA . GLY A 1 189 ? -26.418 -13.971 -22.697 1.00 27.86 169 GLY A CA 1
ATOM 2489 C C . GLY A 1 189 ? -27.401 -14.185 -21.561 1.00 21.24 169 GLY A C 1
ATOM 2490 O O . GLY A 1 189 ? -27.682 -15.338 -21.215 1.00 28.40 169 GLY A O 1
ATOM 2494 N N . ASP A 1 190 ? -27.939 -13.109 -20.982 1.00 23.33 170 ASP A N 1
ATOM 2495 C CA . ASP A 1 190 ? -28.883 -13.185 -19.865 1.00 21.23 170 ASP A CA 1
ATOM 2496 C C . ASP A 1 190 ? -28.445 -14.184 -18.792 1.00 21.26 170 ASP A C 1
ATOM 2497 O O . ASP A 1 190 ? -29.261 -15.015 -18.367 1.00 20.68 170 ASP A O 1
ATOM 2506 N N . PRO A 1 191 ? -27.192 -14.141 -18.317 1.00 19.23 171 PRO A N 1
ATOM 2507 C CA . PRO A 1 191 ? -26.810 -14.964 -17.170 1.00 15.66 171 PRO A CA 1
ATOM 2508 C C . PRO A 1 191 ? -27.590 -14.545 -15.930 1.00 14.98 171 PRO A C 1
ATOM 2509 O O . PRO A 1 191 ? -28.024 -13.402 -15.792 1.00 15.79 171 PRO A O 1
ATOM 2520 N N . ALA A 1 192 ? -27.711 -15.461 -14.991 1.00 13.09 172 ALA A N 1
ATOM 2521 C CA . ALA A 1 192 ? -28.106 -15.060 -13.655 1.00 13.31 172 ALA A CA 1
ATOM 2522 C C . ALA A 1 192 ? -26.991 -14.202 -13.068 1.00 12.81 172 ALA A C 1
ATOM 2523 O O . ALA A 1 192 ? -25.798 -14.417 -13.354 1.00 13.15 172 ALA A O 1
ATOM 2530 N N . LEU A 1 193 ? -27.352 -13.264 -12.210 1.00 12.07 173 LEU A N 1
ATOM 2531 C CA . LEU A 1 193 ? -26.437 -12.366 -11.531 1.00 12.47 173 LEU A CA 1
ATOM 2532 C C . LEU A 1 193 ? -26.646 -12.468 -10.032 1.00 11.92 173 LEU A C 1
ATOM 2533 O O . LEU A 1 193 ? -27.791 -12.430 -9.560 1.00 13.92 173 LEU A O 1
ATOM 2549 N N . VAL A 1 194 ? -25.560 -12.560 -9.281 1.00 12.40 174 VAL A N 1
ATOM 2550 C CA . VAL A 1 194 ? -25.623 -12.579 -7.836 1.00 12.78 174 VAL A CA 1
ATOM 2551 C C . VAL A 1 194 ? -24.653 -11.537 -7.311 1.00 11.91 174 VAL A C 1
ATOM 2552 O O . VAL A 1 194 ? -23.452 -11.628 -7.565 1.00 12.09 174 VAL A O 1
ATOM 2565 N N . ALA A 1 195 ? -25.147 -10.558 -6.582 1.00 12.27 175 ALA A N 1
ATOM 2566 C CA . ALA A 1 195 ? -24.309 -9.499 -6.034 1.00 12.64 175 ALA A CA 1
ATOM 2567 C C . ALA A 1 195 ? -24.016 -9.805 -4.568 1.00 14.45 175 ALA A C 1
ATOM 2568 O O . ALA A 1 195 ? -24.930 -10.133 -3.795 1.00 16.92 175 ALA A O 1
ATOM 2575 N N . THR A 1 196 ? -22.742 -9.725 -4.195 1.00 12.09 176 THR A N 1
ATOM 2576 C CA . THR A 1 196 ? -22.337 -10.057 -2.843 1.00 13.77 176 THR A CA 1
ATOM 2577 C C . THR A 1 196 ? -21.331 -9.038 -2.349 1.00 14.24 176 THR A C 1
ATOM 2578 O O . THR A 1 196 ? -20.941 -8.099 -3.050 1.00 15.29 176 THR A O 1
ATOM 2589 N N . VAL A 1 197 ? -20.946 -9.212 -1.089 1.00 17.06 177 VAL A N 1
ATOM 2590 C CA . VAL A 1 197 ? -19.949 -8.354 -0.477 1.00 20.61 177 VAL A CA 1
ATOM 2591 C C . VAL A 1 197 ? -18.605 -8.585 -1.159 1.00 16.86 177 VAL A C 1
ATOM 2592 O O . VAL A 1 197 ? -18.310 -9.681 -1.637 1.00 20.84 177 VAL A O 1
ATOM 2605 N N . HIS A 1 198 ? -17.794 -7.556 -1.200 1.00 19.42 178 HIS A N 1
ATOM 2606 C CA . HIS A 1 198 ? -16.431 -7.736 -1.657 1.00 18.50 178 HIS A CA 1
ATOM 2607 C C . HIS A 1 198 ? -15.623 -8.472 -0.584 1.00 17.40 178 HIS A C 1
ATOM 2608 O O . HIS A 1 198 ? -15.738 -8.156 0.604 1.00 20.07 178 HIS A O 1
ATOM 2622 N N . PRO A 1 199 ? -14.823 -9.471 -0.963 1.00 18.68 179 PRO A N 1
ATOM 2623 C CA . PRO A 1 199 ? -14.034 -10.183 0.061 1.00 18.97 179 PRO A CA 1
ATOM 2624 C C . PRO A 1 199 ? -13.153 -9.270 0.897 1.00 21.09 179 PRO A C 1
ATOM 2625 O O . PRO A 1 199 ? -12.909 -9.563 2.078 1.00 21.05 179 PRO A O 1
ATOM 2636 N N . SER A 1 200 ? -12.671 -8.167 0.328 1.00 22.40 180 SER A N 1
ATOM 2637 C CA . SER A 1 200 ? -11.827 -7.258 1.096 1.00 20.17 180 SER A CA 1
ATOM 2638 C C . SER A 1 200 ? -12.563 -6.667 2.288 1.00 24.06 180 SER A C 1
ATOM 2639 O O . SER A 1 200 ? -11.929 -6.329 3.294 1.00 25.85 180 SER A O 1
ATOM 2647 N N . SER A 1 201 ? -13.889 -6.514 2.196 1.00 22.07 181 SER A N 1
ATOM 2648 C CA . SER A 1 201 ? -14.660 -6.005 3.330 1.00 25.81 181 SER A CA 1
ATOM 2649 C C . SER A 1 201 ? -14.657 -6.968 4.521 1.00 26.14 181 SER A C 1
ATOM 2650 O O . SER A 1 201 ? -14.977 -6.554 5.644 1.00 30.03 181 SER A O 1
ATOM 2658 N N . LEU A 1 202 ? -14.313 -8.232 4.300 1.00 23.14 182 LEU A N 1
ATOM 2659 C CA . LEU A 1 202 ? -14.275 -9.252 5.336 1.00 25.00 182 LEU A CA 1
ATOM 2660 C C . LEU A 1 202 ? -12.901 -9.363 5.985 1.00 26.24 182 LEU A C 1
ATOM 2661 O O . LEU A 1 202 ? -12.691 -10.240 6.833 1.00 27.99 182 LEU A O 1
ATOM 2677 N N . LEU A 1 203 ? -11.960 -8.506 5.601 1.00 23.31 183 LEU A N 1
ATOM 2678 C CA . LEU A 1 203 ? -10.613 -8.580 6.143 1.00 26.90 183 LEU A CA 1
ATOM 2679 C C . LEU A 1 203 ? -10.517 -7.883 7.493 1.00 32.59 183 LEU A C 1
ATOM 2680 O O . LEU A 1 203 ? -9.668 -8.256 8.314 1.00 38.67 183 LEU A O 1
ATOM 2696 N N . ARG A 1 204 ? -11.396 -6.920 7.759 1.00 33.43 184 ARG A N 1
ATOM 2697 C CA . ARG A 1 204 ? -11.279 -6.078 8.944 1.00 38.78 184 ARG A CA 1
ATOM 2698 C C . ARG A 1 204 ? -12.648 -5.869 9.581 1.00 37.70 184 ARG A C 1
ATOM 2699 O O . ARG A 1 204 ? -13.686 -5.949 8.917 1.00 36.85 184 ARG A O 1
ATOM 2720 N N . GLY A 1 205 ? -12.636 -5.615 10.889 1.00 39.93 185 GLY A N 1
ATOM 2721 C CA . GLY A 1 205 ? -13.850 -5.484 11.659 1.00 37.05 185 GLY A CA 1
ATOM 2722 C C . GLY A 1 205 ? -13.868 -6.472 12.810 1.00 34.49 185 GLY A C 1
ATOM 2723 O O . GLY A 1 205 ? -12.987 -7.334 12.928 1.00 34.95 185 GLY A O 1
ATOM 2727 N N . PRO A 1 206 ? -14.866 -6.363 13.687 1.00 35.77 186 PRO A N 1
ATOM 2728 C CA . PRO A 1 206 ? -14.979 -7.321 14.797 1.00 36.91 186 PRO A CA 1
ATOM 2729 C C . PRO A 1 206 ? -15.105 -8.762 14.306 1.00 34.69 186 PRO A C 1
ATOM 2730 O O . PRO A 1 206 ? -15.698 -9.035 13.262 1.00 32.74 186 PRO A O 1
ATOM 2741 N N . LYS A 1 207 ? -14.515 -9.683 15.071 1.00 32.15 187 LYS A N 1
ATOM 2742 C CA . LYS A 1 207 ? -14.459 -11.088 14.670 1.00 30.57 187 LYS A CA 1
ATOM 2743 C C . LYS A 1 207 ? -15.845 -11.668 14.383 1.00 32.34 187 LYS A C 1
ATOM 2744 O O . LYS A 1 207 ? -16.052 -12.314 13.350 1.00 27.40 187 LYS A O 1
ATOM 2763 N N . GLU A 1 208 ? -16.797 -11.495 15.308 1.00 32.82 188 GLU A N 1
ATOM 2764 C CA . GLU A 1 208 ? -18.135 -12.048 15.086 1.00 33.42 188 GLU A CA 1
ATOM 2765 C C . GLU A 1 208 ? -18.764 -11.478 13.823 1.00 31.46 188 GLU A C 1
ATOM 2766 O O . GLU A 1 208 ? -19.460 -12.194 13.094 1.00 28.98 188 GLU A O 1
ATOM 2778 N N . GLU A 1 209 ? -18.537 -10.191 13.543 1.00 31.96 189 GLU A N 1
ATOM 2779 C CA . GLU A 1 209 ? -19.078 -9.612 12.314 1.00 34.28 189 GLU A CA 1
ATOM 2780 C C . GLU A 1 209 ? -18.343 -10.143 11.090 1.00 26.23 189 GLU A C 1
ATOM 2781 O O . GLU A 1 209 ? -18.967 -10.422 10.060 1.00 28.69 189 GLU A O 1
ATOM 2793 N N . ARG A 1 210 ? -17.017 -10.307 11.181 1.00 28.01 190 ARG A N 1
ATOM 2794 C CA . ARG A 1 210 ? -16.276 -10.916 10.073 1.00 24.20 190 ARG A CA 1
ATOM 2795 C C . ARG A 1 210 ? -16.734 -12.349 9.829 1.00 21.75 190 ARG A C 1
ATOM 2796 O O . ARG A 1 210 ? -16.877 -12.770 8.672 1.00 23.89 190 ARG A O 1
ATOM 2817 N N . GLU A 1 211 ? -17.012 -13.096 10.903 1.00 24.06 191 GLU A N 1
ATOM 2818 C CA . GLU A 1 211 ? -17.440 -14.486 10.754 1.00 22.80 191 GLU A CA 1
ATOM 2819 C C . GLU A 1 211 ? -18.841 -14.578 10.169 1.00 20.62 191 GLU A C 1
ATOM 2820 O O . GLU A 1 211 ? -19.103 -15.422 9.312 1.00 18.82 191 GLU A O 1
ATOM 2832 N N . SER A 1 212 ? -19.754 -13.724 10.624 1.00 24.50 192 SER A N 1
ATOM 2833 C CA . SER A 1 212 ? -21.085 -13.711 10.037 1.00 24.17 192 SER A CA 1
ATOM 2834 C C . SER A 1 212 ? -21.022 -13.288 8.577 1.00 20.03 192 SER A C 1
ATOM 2835 O O . SER A 1 212 ? -21.685 -13.888 7.722 1.00 20.33 192 SER A O 1
ATOM 2843 N N . ALA A 1 213 ? -20.201 -12.287 8.259 1.00 22.07 193 ALA A N 1
ATOM 2844 C CA . ALA A 1 213 ? -20.108 -11.829 6.876 1.00 22.37 193 ALA A CA 1
ATOM 2845 C C . ALA A 1 213 ? -19.502 -12.893 5.965 1.00 16.74 193 ALA A C 1
ATOM 2846 O O . ALA A 1 213 ? -19.912 -13.041 4.808 1.00 19.94 193 ALA A O 1
ATOM 2853 N N . PHE A 1 214 ? -18.517 -13.653 6.465 1.00 18.76 194 PHE A N 1
ATOM 2854 C CA . PHE A 1 214 ? -17.940 -14.726 5.664 1.00 17.57 194 PHE A CA 1
ATOM 2855 C C . PHE A 1 214 ? -18.979 -15.792 5.333 1.00 15.64 194 PHE A C 1
ATOM 2856 O O . PHE A 1 214 ? -19.044 -16.292 4.197 1.00 15.62 194 PHE A O 1
ATOM 2873 N N . ALA A 1 215 ? -19.795 -16.158 6.331 1.00 15.58 195 ALA A N 1
ATOM 2874 C CA . ALA A 1 215 ? -20.855 -17.143 6.104 1.00 16.23 195 ALA A CA 1
ATOM 2875 C C . ALA A 1 215 ? -21.812 -16.665 5.033 1.00 15.05 195 ALA A C 1
ATOM 2876 O O . ALA A 1 215 ? -22.241 -17.443 4.179 1.00 16.53 195 ALA A O 1
ATOM 2883 N N . GLY A 1 216 ? -22.127 -15.380 5.047 1.00 16.50 196 GLY A N 1
ATOM 2884 C CA . GLY A 1 216 ? -23.018 -14.832 4.040 1.00 19.27 196 GLY A CA 1
ATOM 2885 C C . GLY A 1 216 ? -22.416 -14.859 2.647 1.00 16.60 196 GLY A C 1
ATOM 2886 O O . GLY A 1 216 ? -23.109 -15.128 1.661 1.00 19.05 196 GLY A O 1
ATOM 2890 N N . LEU A 1 217 ? -21.114 -14.584 2.545 1.00 16.10 197 LEU A N 1
ATOM 2891 C CA . LEU A 1 217 ? -20.428 -14.744 1.271 1.00 15.67 197 LEU A CA 1
ATOM 2892 C C . LEU A 1 217 ? -20.488 -16.179 0.768 1.00 15.67 197 LEU A C 1
ATOM 2893 O O . LEU A 1 217 ? -20.756 -16.441 -0.405 1.00 15.57 197 LEU A O 1
ATOM 2909 N N . VAL A 1 218 ? -20.213 -17.154 1.649 1.00 14.64 198 VAL A N 1
ATOM 2910 C CA . VAL A 1 218 ? -20.347 -18.550 1.247 1.00 15.48 198 VAL A CA 1
ATOM 2911 C C . VAL A 1 218 ? -21.751 -18.831 0.713 1.00 14.03 198 VAL A C 1
ATOM 2912 O O . VAL A 1 218 ? -21.905 -19.527 -0.289 1.00 15.72 198 VAL A O 1
ATOM 2925 N N . ASP A 1 219 ? -22.779 -18.369 1.422 1.00 17.28 199 ASP A N 1
ATOM 2926 C CA . ASP A 1 219 ? -24.167 -18.556 0.988 1.00 16.27 199 ASP A CA 1
ATOM 2927 C C . ASP A 1 219 ? -24.391 -18.018 -0.423 1.00 15.39 199 ASP A C 1
ATOM 2928 O O . ASP A 1 219 ? -25.018 -18.678 -1.261 1.00 17.07 199 ASP A O 1
ATOM 2937 N N . ASP A 1 220 ? -23.884 -16.808 -0.700 1.00 16.12 200 ASP A N 1
ATOM 2938 C CA . ASP A 1 220 ? -24.128 -16.195 -1.994 1.00 16.31 200 ASP A CA 1
ATOM 2939 C C . ASP A 1 220 ? -23.385 -16.943 -3.091 1.00 15.48 200 ASP A C 1
ATOM 2940 O O . ASP A 1 220 ? -23.904 -17.119 -4.201 1.00 16.78 200 ASP A O 1
ATOM 2949 N N . LEU A 1 221 ? -22.152 -17.391 -2.801 1.00 15.88 201 LEU A N 1
ATOM 2950 C CA . LEU A 1 221 ? -21.435 -18.246 -3.734 1.00 16.41 201 LEU A CA 1
ATOM 2951 C C . LEU A 1 221 ? -22.200 -19.532 -4.006 1.00 17.77 201 LEU A C 1
ATOM 2952 O O . LEU A 1 221 ? -22.213 -20.026 -5.139 1.00 17.50 201 LEU A O 1
ATOM 2968 N N . ARG A 1 222 ? -22.840 -20.102 -2.973 1.00 17.72 202 ARG A N 1
ATOM 2969 C CA . ARG A 1 222 ? -23.597 -21.338 -3.181 1.00 18.48 202 ARG A CA 1
ATOM 2970 C C . ARG A 1 222 ? -24.861 -21.082 -3.982 1.00 16.56 202 ARG A C 1
ATOM 2971 O O . ARG A 1 222 ? -25.236 -21.911 -4.814 1.00 18.96 202 ARG A O 1
ATOM 2992 N N . VAL A 1 223 ? -25.503 -19.932 -3.784 1.00 18.67 203 VAL A N 1
ATOM 2993 C CA . VAL A 1 223 ? -26.621 -19.546 -4.660 1.00 18.97 203 VAL A CA 1
ATOM 2994 C C . VAL A 1 223 ? -26.167 -19.576 -6.113 1.00 17.85 203 VAL A C 1
ATOM 2995 O O . VAL A 1 223 ? -26.796 -20.192 -6.988 1.00 20.98 203 VAL A O 1
ATOM 3008 N N . ALA A 1 224 ? -25.043 -18.919 -6.391 1.00 16.30 204 ALA A N 1
ATOM 3009 C CA . ALA A 1 224 ? -24.535 -18.868 -7.757 1.00 16.49 204 ALA A CA 1
ATOM 3010 C C . ALA A 1 224 ? -24.240 -20.258 -8.299 1.00 19.22 204 ALA A C 1
ATOM 3011 O O . ALA A 1 224 ? -24.627 -20.600 -9.428 1.00 21.49 204 ALA A O 1
ATOM 3018 N N . ALA A 1 225 ? -23.549 -21.080 -7.513 1.00 19.31 205 ALA A N 1
ATOM 3019 C CA . ALA A 1 225 ? -23.181 -22.420 -7.951 1.00 22.38 205 ALA A CA 1
ATOM 3020 C C . ALA A 1 225 ? -24.390 -23.336 -8.093 1.00 26.35 205 ALA A C 1
ATOM 3021 O O . ALA A 1 225 ? -24.296 -24.346 -8.794 1.00 30.83 205 ALA A O 1
ATOM 3028 N N . ASP A 1 226 ? -25.514 -23.005 -7.455 1.00 23.81 206 ASP A N 1
ATOM 3029 C CA . ASP A 1 226 ? -26.737 -23.786 -7.556 1.00 27.88 206 ASP A CA 1
ATOM 3030 C C . ASP A 1 226 ? -27.633 -23.334 -8.703 1.00 29.23 206 ASP A C 1
ATOM 3031 O O . ASP A 1 226 ? -28.685 -23.943 -8.924 1.00 32.34 206 ASP A O 1
ATOM 3040 N N . VAL A 1 227 ? -27.237 -22.308 -9.447 1.00 27.57 207 VAL A N 1
ATOM 3041 C CA . VAL A 1 227 ? -27.965 -21.879 -10.634 1.00 29.89 207 VAL A CA 1
ATOM 3042 C C . VAL A 1 227 ? -27.954 -22.986 -11.671 1.00 31.32 207 VAL A C 1
ATOM 3043 O O . VAL A 1 227 ? -29.019 -23.376 -12.164 1.00 38.80 207 VAL A O 1
#

Foldseek 3Di:
DFQVVLQDPDLPQVVRQVSQQVTPSDPQNPPQQGFQFKDEDLQAQEEEEAAEAFQVCSVVSYHLPDDLNVLVVVLCVVLVHDPNRYTYGYLAGGFAFDDDVVDPTTDGDGDDPSRSQSSCVSVLSNCVSNLHQEYEYAADNSCCSPPNNPDDCVVQAQHFDFDPPHPNGHTYHYHYRSVVLPDDDPVVSVVRSVSSSNSVNSRVVD

Secondary structure (DSSP, 8-state):
-TTGGGS-S---HHHHHHHHHT--SSGGGTTSSS----BS-TT-SEEEEES---HHHHHHSSSS-SHHHHHHHHHHHHTT--GGGSEEEESSSS--EEE-TT-SSEEE-PPPHHHHHHHHHHHHHHHHHH--SEEEEESHHHHHHHH-TT--GGGSTT--B--TTSTT--EEEEE--GGGGSSS-HHHHHHHHHHHHHHHHHHHT-